Protein AF-A0A0F8XHU8-F1 (afdb_monomer_lite)

Radius of gyration: 20.79 Å; chains: 1; bounding box: 66×47×49 Å

Sequence (189 aa):
MTDVTDGDPPVADSSAVLDSILERIRGLPDKDKQGLAALVTEKTKHRLWIPTAGPQYDAVKCQADLLLYGGSGGSGKTDLDLGLAFTEHQKSLMIRKTYTDLGGLTDRAIEINGTRDGFNGSIPPKLNTVNGRRIDFGGISNLGDEEHWQGRPHDLLCIDEVVQCHESQVRFLMGWVRTTTPGQRARTV

pLDDT: mean 91.0, std 13.24, range [37.09, 98.81]

Foldseek 3Di:
DDDDPPDDPPDPPVVVVVVVVVVVLVPDDPVVVVVVVVVVCVVCVVQLDDADPDPLVVVLVDPDQEDDDDDDPPPCQLVSQLSCQRPAWQFEEEEEQAQVVCPVSVVVNCVSLVHCPQWDVPVQTKRCGPVRGIYTYDHNNDPPSLCVCPPPETLEYEYPVCVSPDPVSVVSNSVRFDDPDPPRHRHYD

Structure (mmCIF, N/CA/C/O backbone):
data_AF-A0A0F8XHU8-F1
#
_entry.id   AF-A0A0F8XHU8-F1
#
loop_
_atom_site.group_PDB
_atom_site.id
_atom_site.type_symbol
_atom_site.label_atom_id
_atom_site.label_alt_id
_atom_site.label_comp_id
_atom_site.label_asym_id
_atom_site.label_entity_id
_atom_site.label_seq_id
_atom_site.pdbx_PDB_ins_code
_atom_site.Cartn_x
_atom_site.Cartn_y
_atom_site.Cartn_z
_atom_site.occupancy
_atom_site.B_iso_or_equiv
_atom_site.auth_seq_id
_atom_site.auth_comp_id
_atom_site.auth_asym_id
_atom_site.auth_atom_id
_atom_site.pdbx_PDB_model_num
ATOM 1 N N . MET A 1 1 ? -48.886 -32.253 -13.614 1.00 42.12 1 MET A N 1
ATOM 2 C CA . MET A 1 1 ? -47.529 -32.242 -13.039 1.00 42.12 1 MET A CA 1
ATOM 3 C C . MET A 1 1 ? -47.299 -30.815 -12.583 1.00 42.12 1 MET A C 1
ATOM 5 O O . MET A 1 1 ? -47.146 -29.939 -13.418 1.00 42.12 1 MET A O 1
ATOM 9 N N . THR A 1 2 ? -47.545 -30.564 -11.300 1.00 37.91 2 THR A N 1
ATOM 10 C CA . THR A 1 2 ? -47.486 -29.241 -10.670 1.00 37.91 2 THR A CA 1
ATOM 11 C C . THR A 1 2 ? -46.028 -28.860 -10.480 1.00 37.91 2 THR A C 1
ATOM 13 O O . THR A 1 2 ? -45.329 -29.526 -9.720 1.00 37.91 2 THR A O 1
ATOM 16 N N . ASP A 1 3 ? -45.588 -27.837 -11.202 1.00 37.09 3 ASP A N 1
ATOM 17 C CA . ASP A 1 3 ? -44.268 -27.245 -11.034 1.00 37.09 3 ASP A CA 1
ATOM 18 C C . ASP A 1 3 ? -44.326 -26.310 -9.820 1.00 37.09 3 ASP A C 1
ATOM 20 O O . ASP A 1 3 ? -45.047 -25.308 -9.821 1.00 37.09 3 ASP A O 1
ATOM 24 N N . VAL A 1 4 ? -43.673 -26.721 -8.736 1.00 43.12 4 VAL A N 1
ATOM 25 C CA . VAL A 1 4 ? -43.512 -25.927 -7.518 1.00 43.12 4 VAL A CA 1
ATOM 26 C C . VAL A 1 4 ? -42.234 -25.130 -7.713 1.00 43.12 4 VAL A C 1
ATOM 28 O O . VAL A 1 4 ? -41.136 -25.658 -7.569 1.00 43.12 4 VAL A O 1
ATOM 31 N N . THR A 1 5 ? -42.372 -23.859 -8.0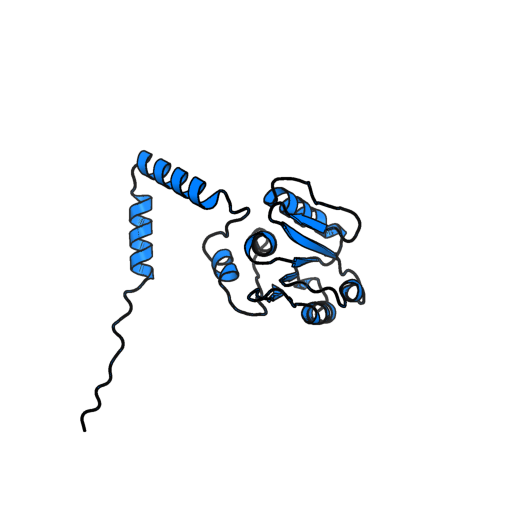80 1.00 45.94 5 THR A N 1
ATOM 32 C CA . THR A 1 5 ? -41.266 -22.911 -7.980 1.00 45.94 5 THR A CA 1
ATOM 33 C C . THR A 1 5 ? -41.053 -22.603 -6.501 1.00 45.94 5 THR A C 1
ATOM 35 O O . THR A 1 5 ? -41.768 -21.775 -5.931 1.00 45.94 5 THR A O 1
ATOM 38 N N . ASP A 1 6 ? -40.094 -23.292 -5.886 1.00 44.88 6 ASP A N 1
ATOM 39 C CA . ASP A 1 6 ? -39.471 -22.882 -4.629 1.00 44.88 6 ASP A CA 1
ATOM 40 C C . ASP A 1 6 ? -38.776 -21.535 -4.870 1.00 44.88 6 ASP A C 1
ATOM 42 O O . ASP A 1 6 ? -37.638 -21.455 -5.331 1.00 44.88 6 ASP A O 1
ATOM 46 N N . GLY A 1 7 ? -39.516 -20.451 -4.646 1.00 45.25 7 GLY A N 1
ATOM 47 C CA . GLY A 1 7 ? -38.945 -19.120 -4.538 1.00 45.25 7 GLY A CA 1
ATOM 48 C C . GLY A 1 7 ? -38.203 -19.025 -3.214 1.00 45.25 7 GLY A C 1
ATOM 49 O O . GLY A 1 7 ? -38.821 -19.174 -2.157 1.00 45.25 7 GLY A O 1
ATOM 50 N N . ASP A 1 8 ? -36.895 -18.779 -3.276 1.00 45.25 8 ASP A N 1
ATOM 51 C CA . ASP A 1 8 ? -36.102 -18.421 -2.103 1.00 45.25 8 ASP A CA 1
ATOM 52 C C . ASP A 1 8 ? -36.826 -17.321 -1.300 1.00 45.25 8 ASP A C 1
ATOM 54 O O . ASP A 1 8 ? -37.348 -16.363 -1.889 1.00 45.25 8 ASP A O 1
ATOM 58 N N . PRO A 1 9 ? -36.894 -17.433 0.039 1.00 45.62 9 PRO A N 1
ATOM 59 C CA . PRO A 1 9 ? -37.546 -16.425 0.858 1.00 45.62 9 PRO A CA 1
ATOM 60 C C . PRO A 1 9 ? -36.854 -15.066 0.667 1.00 45.62 9 PRO A C 1
ATOM 62 O O . PRO A 1 9 ? -35.633 -15.014 0.494 1.00 45.62 9 PRO A O 1
ATOM 65 N N . PRO A 1 10 ? -37.603 -13.949 0.719 1.00 49.00 10 PRO A N 1
ATOM 66 C CA . PRO A 1 10 ? -37.030 -12.627 0.537 1.00 49.00 10 PRO A CA 1
ATOM 67 C C . PRO A 1 10 ? -35.975 -12.392 1.617 1.00 49.00 10 PRO A C 1
ATOM 69 O O . PRO A 1 10 ? -36.279 -12.373 2.812 1.00 49.00 10 PRO A O 1
ATOM 72 N N . VAL A 1 11 ? -34.725 -12.228 1.188 1.00 54.50 11 VAL A N 1
ATOM 73 C CA . VAL A 1 11 ? -33.638 -11.771 2.051 1.00 54.50 11 VAL A CA 1
ATOM 74 C C . VAL A 1 11 ? -34.078 -10.417 2.597 1.00 54.50 11 VAL A C 1
ATOM 76 O O . VAL A 1 11 ? -34.256 -9.475 1.827 1.00 54.50 11 VAL A O 1
ATOM 79 N N . ALA A 1 12 ? -34.336 -10.335 3.906 1.00 55.16 12 ALA A N 1
ATOM 80 C CA . ALA A 1 12 ? -34.668 -9.074 4.556 1.00 55.16 12 ALA A CA 1
ATOM 81 C C . ALA A 1 12 ? -33.627 -8.027 4.144 1.00 55.16 12 ALA A C 1
ATOM 83 O O . ALA A 1 12 ? -32.429 -8.304 4.222 1.00 55.16 12 ALA A O 1
ATOM 84 N N . ASP A 1 13 ? -34.089 -6.869 3.667 1.00 63.25 13 ASP A N 1
ATOM 85 C CA . ASP A 1 13 ? -33.232 -5.814 3.134 1.00 63.25 13 ASP A CA 1
ATOM 86 C C . ASP A 1 13 ? -32.174 -5.424 4.178 1.00 63.25 13 ASP A C 1
ATOM 88 O O . ASP A 1 13 ? -32.446 -4.734 5.166 1.00 63.25 13 ASP A O 1
ATOM 92 N N . SER A 1 14 ? -30.955 -5.933 3.981 1.00 64.50 14 SER A N 1
ATOM 93 C CA . SER A 1 14 ? -29.832 -5.761 4.899 1.00 64.50 14 SER A CA 1
ATOM 94 C C . SER A 1 14 ? -29.487 -4.283 5.089 1.00 64.50 14 SER A C 1
ATOM 96 O O . SER A 1 14 ? -28.904 -3.938 6.118 1.00 64.50 14 SER A O 1
ATOM 98 N N . SER A 1 15 ? -29.857 -3.419 4.136 1.00 72.50 15 SER A N 1
ATOM 99 C CA . SER A 1 15 ? -29.678 -1.971 4.235 1.00 72.50 15 SER A CA 1
ATOM 100 C C . SER A 1 15 ? -30.566 -1.380 5.327 1.00 72.50 15 SER A C 1
ATOM 102 O O . SER A 1 15 ? -30.070 -0.695 6.215 1.00 72.50 15 SER A O 1
ATOM 104 N N . ALA A 1 16 ? -31.855 -1.730 5.346 1.00 78.19 16 ALA A N 1
ATOM 105 C CA . ALA A 1 16 ? -32.805 -1.213 6.333 1.00 78.19 16 ALA A CA 1
ATOM 106 C C . ALA A 1 16 ? -32.438 -1.616 7.774 1.00 78.19 16 ALA A C 1
ATOM 108 O O . ALA A 1 16 ? -32.616 -0.844 8.721 1.00 78.19 16 ALA A O 1
ATOM 109 N N . VAL A 1 17 ? -31.885 -2.821 7.951 1.00 83.19 17 VAL A N 1
ATOM 110 C CA . VAL A 1 17 ? -31.381 -3.285 9.252 1.00 83.19 17 VAL A CA 1
ATOM 111 C C . VAL A 1 17 ? -30.146 -2.486 9.679 1.00 83.19 17 VAL A C 1
ATOM 113 O O . VAL A 1 17 ? -30.063 -2.067 10.835 1.00 83.19 17 VAL A O 1
ATOM 116 N N . LEU A 1 18 ? -29.204 -2.240 8.762 1.00 80.25 18 LEU A N 1
ATOM 117 C CA . LEU A 1 18 ? -28.007 -1.438 9.031 1.00 80.25 18 LEU A CA 1
ATOM 118 C C . LEU A 1 18 ? -28.359 0.009 9.389 1.00 80.25 18 LEU A C 1
ATOM 120 O O . LEU A 1 18 ? -27.841 0.528 10.378 1.00 80.25 18 LEU A O 1
ATOM 124 N N . ASP A 1 19 ? -29.287 0.626 8.664 1.00 81.50 19 ASP A N 1
ATOM 125 C CA . ASP A 1 19 ? -29.746 1.990 8.934 1.00 81.50 19 ASP A CA 1
ATOM 126 C C . ASP A 1 19 ? -30.412 2.097 10.311 1.00 81.50 19 ASP A C 1
ATOM 128 O O . ASP A 1 19 ? -30.120 3.008 11.088 1.00 81.50 19 ASP A O 1
ATOM 132 N N . SER A 1 20 ? -31.232 1.108 10.681 1.00 86.38 20 SER A N 1
ATOM 133 C CA . SER A 1 20 ? -31.833 1.035 12.018 1.00 86.38 20 SER A CA 1
ATOM 134 C C . SER A 1 20 ? -30.783 0.923 13.131 1.00 86.38 20 SER A C 1
ATOM 136 O O . SER A 1 20 ? -30.917 1.548 14.189 1.00 86.38 20 SER A O 1
ATOM 138 N N . ILE A 1 21 ? -29.714 0.154 12.904 1.00 86.25 21 ILE A N 1
ATOM 139 C CA . ILE A 1 21 ? -28.591 0.043 13.843 1.00 86.25 21 ILE A CA 1
ATOM 140 C C . ILE A 1 21 ? -27.855 1.383 13.956 1.00 86.25 21 ILE A C 1
ATOM 142 O O . ILE A 1 21 ? -27.559 1.816 15.072 1.00 86.25 21 ILE A O 1
ATOM 146 N N . LEU A 1 22 ? -27.587 2.061 12.836 1.00 85.44 22 LEU A N 1
ATOM 147 C CA . LEU A 1 22 ? -26.907 3.358 12.821 1.00 85.44 22 LEU A CA 1
ATOM 148 C C . LEU A 1 22 ? -27.699 4.425 13.581 1.00 85.44 22 LEU A C 1
ATOM 150 O O . LEU A 1 22 ? -27.122 5.138 14.403 1.00 85.44 22 LEU A O 1
ATOM 154 N N . GLU A 1 23 ? -29.013 4.499 13.375 1.00 88.81 23 GLU A N 1
ATOM 155 C CA . GLU A 1 23 ? -29.880 5.433 14.098 1.00 88.81 23 GLU A CA 1
ATOM 156 C C . GLU A 1 23 ? -29.905 5.148 15.603 1.00 88.81 23 GLU A C 1
ATOM 158 O O . GLU A 1 23 ? -29.782 6.065 16.419 1.00 88.81 23 GLU A O 1
ATOM 163 N N . ARG A 1 24 ? -29.946 3.870 15.998 1.00 88.00 24 ARG A N 1
ATOM 164 C CA . ARG A 1 24 ? -29.830 3.483 17.413 1.00 88.00 24 ARG A CA 1
ATOM 165 C C . ARG A 1 24 ? -28.501 3.910 18.024 1.00 88.00 24 ARG A C 1
ATOM 167 O O . ARG A 1 24 ? -28.499 4.426 19.137 1.00 88.00 24 ARG A O 1
ATOM 174 N N . ILE A 1 25 ? -27.390 3.737 17.307 1.00 86.88 25 ILE A N 1
ATOM 175 C CA . ILE A 1 25 ? -26.060 4.161 17.770 1.00 86.88 25 ILE A CA 1
ATOM 176 C C . ILE A 1 25 ? -25.992 5.689 17.911 1.00 86.88 25 ILE A C 1
ATOM 178 O O . ILE A 1 25 ? -25.473 6.196 18.907 1.00 86.88 25 ILE A O 1
ATOM 182 N N . ARG A 1 26 ? -26.545 6.442 16.951 1.00 87.81 26 ARG A N 1
ATOM 183 C CA . ARG A 1 26 ? -26.597 7.915 16.997 1.00 87.81 26 ARG A CA 1
ATOM 184 C C . ARG A 1 26 ? -27.412 8.428 18.184 1.00 87.81 26 ARG A C 1
ATOM 186 O O . ARG A 1 26 ? -27.007 9.412 18.809 1.00 87.81 26 ARG A O 1
ATOM 193 N N . GLY A 1 27 ? -28.503 7.741 18.519 1.00 89.56 27 GLY A N 1
ATOM 194 C CA . GLY A 1 27 ? -29.383 8.061 19.644 1.00 89.56 27 GLY A CA 1
ATOM 195 C C . GLY A 1 27 ? -28.857 7.670 21.030 1.00 89.56 27 GLY A C 1
ATOM 196 O O . GLY A 1 27 ? -29.509 7.994 22.020 1.00 89.56 27 GLY A O 1
ATOM 197 N N . LEU A 1 28 ? -27.705 6.994 21.135 1.00 90.56 28 LEU A N 1
ATOM 198 C CA . LEU A 1 28 ? -27.155 6.587 22.432 1.00 90.56 28 LEU A CA 1
ATOM 199 C C . LEU A 1 28 ? -26.822 7.803 23.326 1.00 90.56 28 LEU A C 1
ATOM 201 O O . LEU A 1 28 ? -26.270 8.794 22.827 1.00 90.56 28 LEU A O 1
ATOM 205 N N . PRO A 1 29 ? -27.079 7.720 24.647 1.00 93.50 29 PRO A N 1
ATOM 206 C CA . PRO A 1 29 ? -26.540 8.659 25.627 1.00 93.50 29 PRO A CA 1
ATOM 207 C C . PRO A 1 29 ? -25.011 8.748 25.544 1.00 93.50 29 PRO A C 1
ATOM 209 O O . PRO A 1 29 ? -24.343 7.764 25.223 1.00 93.50 29 PRO A O 1
ATOM 212 N N . ASP A 1 30 ? -24.433 9.896 25.902 1.00 90.31 30 ASP A N 1
ATOM 213 C CA . ASP A 1 30 ? -22.982 10.126 25.783 1.00 90.31 30 ASP A CA 1
ATOM 214 C C . ASP A 1 30 ? -22.140 9.085 26.531 1.00 90.31 30 ASP A C 1
ATOM 216 O O . ASP A 1 30 ? -21.108 8.638 26.031 1.00 90.31 30 ASP A O 1
ATOM 220 N N . LYS A 1 31 ? -22.614 8.630 27.697 1.00 89.44 31 LYS A N 1
ATOM 221 C CA . LYS A 1 31 ? -21.971 7.559 28.470 1.00 89.44 31 LYS A CA 1
ATOM 222 C C . LYS A 1 31 ? -21.894 6.243 27.686 1.00 89.44 31 LYS A C 1
ATOM 224 O O . LYS A 1 31 ? -20.866 5.569 27.712 1.00 89.44 31 LYS A O 1
ATOM 229 N N . ASP A 1 32 ? -22.953 5.893 26.965 1.00 87.69 32 ASP A N 1
ATOM 230 C CA . ASP A 1 32 ? -23.018 4.652 26.192 1.00 87.69 32 ASP A CA 1
ATOM 231 C C . ASP A 1 32 ? -22.214 4.770 24.891 1.00 87.69 32 ASP A C 1
ATOM 233 O O . ASP A 1 32 ? -21.546 3.816 24.494 1.00 87.69 32 ASP A O 1
ATOM 237 N N . LYS A 1 33 ? -22.174 5.960 24.274 1.00 87.44 33 LYS A N 1
ATOM 238 C CA . LYS A 1 33 ? -21.261 6.260 23.156 1.00 87.44 33 LYS A CA 1
ATOM 239 C C . LYS A 1 33 ? -19.797 6.120 23.566 1.00 87.44 33 LYS A C 1
ATOM 241 O O . LYS A 1 33 ? -19.015 5.536 22.821 1.00 87.44 33 LYS A O 1
ATOM 246 N N . GLN A 1 34 ? -19.428 6.602 24.753 1.00 86.62 34 GLN A N 1
ATOM 247 C CA . GLN A 1 34 ? -18.081 6.427 25.304 1.00 86.62 34 GLN A CA 1
ATOM 248 C C . GLN A 1 34 ? -17.765 4.949 25.561 1.00 86.62 34 GLN A C 1
ATOM 250 O O . GLN A 1 34 ? -16.688 4.484 25.190 1.00 86.62 34 GLN A O 1
ATOM 255 N N . GLY A 1 35 ? -18.710 4.193 26.130 1.00 88.75 35 GLY A N 1
ATOM 256 C CA . GLY A 1 35 ? -18.570 2.746 26.313 1.00 88.75 35 GLY A CA 1
ATOM 257 C C . GLY A 1 35 ? -18.380 1.998 24.989 1.00 88.75 35 GLY A C 1
ATOM 258 O O . GLY A 1 35 ? -17.492 1.152 24.875 1.00 88.75 35 GLY A O 1
ATOM 259 N N . LEU A 1 36 ? -19.154 2.358 23.961 1.00 86.88 36 LEU A N 1
ATOM 260 C CA . LEU A 1 36 ? -19.015 1.813 22.612 1.00 86.88 36 LEU A CA 1
ATOM 261 C C . LEU A 1 36 ? -17.665 2.183 21.983 1.00 86.88 36 LEU A C 1
ATOM 263 O O . LEU A 1 36 ? -17.003 1.315 21.423 1.00 86.88 36 LEU A O 1
ATOM 267 N N . ALA A 1 37 ? -17.216 3.433 22.107 1.00 85.44 37 ALA A N 1
ATOM 268 C CA . ALA A 1 37 ? -15.917 3.875 21.600 1.00 85.44 37 ALA A CA 1
ATOM 269 C C . ALA A 1 37 ? -14.746 3.142 22.278 1.00 85.44 37 ALA A C 1
ATOM 271 O O . ALA A 1 37 ? -13.799 2.730 21.601 1.00 85.44 37 ALA A O 1
ATOM 272 N N . ALA A 1 38 ? -14.829 2.916 23.592 1.00 87.38 38 ALA A N 1
ATOM 273 C CA . ALA A 1 38 ? -13.850 2.124 24.332 1.00 87.38 38 ALA A CA 1
ATOM 274 C C . ALA A 1 38 ? -13.835 0.666 23.852 1.00 87.38 38 ALA A C 1
ATOM 276 O O . ALA A 1 38 ? -12.766 0.103 23.620 1.00 87.38 38 ALA A O 1
ATOM 277 N N . LEU A 1 39 ? -15.013 0.073 23.631 1.00 88.56 39 LEU A N 1
ATOM 278 C CA . LEU A 1 39 ? -15.132 -1.279 23.090 1.00 88.56 39 LEU A CA 1
ATOM 279 C C . LEU A 1 39 ? -14.538 -1.381 21.681 1.00 88.56 39 LEU A C 1
ATOM 281 O O . LEU A 1 39 ? -13.788 -2.316 21.416 1.00 88.56 39 LEU A O 1
ATOM 285 N N . VAL A 1 40 ? -14.848 -0.438 20.787 1.00 86.81 40 VAL A N 1
ATOM 286 C CA . VAL A 1 40 ? -14.286 -0.405 19.428 1.00 86.81 40 VAL A CA 1
ATOM 287 C C . VAL A 1 40 ? -12.768 -0.307 19.502 1.00 86.81 40 VAL A C 1
ATOM 289 O O . VAL A 1 40 ? -12.098 -1.166 18.941 1.00 86.81 40 VAL A O 1
ATOM 292 N N . THR A 1 41 ? -12.236 0.649 20.270 1.00 85.12 41 THR A N 1
ATOM 293 C CA . THR A 1 41 ? -10.789 0.821 20.483 1.00 85.12 41 THR A CA 1
ATOM 294 C C . THR A 1 41 ? -10.133 -0.477 20.949 1.00 85.12 41 THR A C 1
ATOM 296 O O . THR A 1 41 ? -9.159 -0.932 20.356 1.00 85.12 41 THR A O 1
ATOM 299 N N . GLU A 1 42 ? -10.696 -1.126 21.967 1.00 88.75 42 GLU A N 1
ATOM 300 C CA . GLU A 1 42 ? -10.173 -2.383 22.504 1.00 88.75 42 GLU A CA 1
ATOM 301 C C . GLU A 1 42 ? -10.232 -3.523 21.474 1.00 88.75 42 GLU A C 1
ATOM 303 O O . GLU A 1 42 ? -9.297 -4.318 21.360 1.00 88.75 42 GLU A O 1
ATOM 308 N N . LYS A 1 43 ? -11.307 -3.600 20.682 1.00 86.62 43 LYS A N 1
ATOM 309 C CA . LYS A 1 43 ? -11.472 -4.623 19.640 1.00 86.62 43 LYS A CA 1
ATOM 310 C C . LYS A 1 43 ? -10.600 -4.372 18.415 1.00 86.62 43 LYS A C 1
ATOM 312 O O . LYS A 1 43 ? -10.261 -5.338 17.736 1.00 86.62 43 LYS A O 1
ATOM 317 N N . THR A 1 44 ? -10.213 -3.132 18.131 1.00 84.75 44 THR A N 1
ATOM 318 C CA . THR A 1 44 ? -9.408 -2.779 16.954 1.00 84.75 44 THR A CA 1
ATOM 319 C C . THR A 1 44 ? -7.951 -2.474 17.270 1.00 84.75 44 THR A C 1
ATOM 321 O O . THR A 1 44 ? -7.188 -2.281 16.334 1.00 84.75 44 THR A O 1
ATOM 324 N N . LYS A 1 45 ? -7.519 -2.494 18.538 1.00 82.62 45 LYS A N 1
ATOM 325 C CA . LYS A 1 45 ? -6.148 -2.129 18.957 1.00 82.62 45 LYS A CA 1
ATOM 326 C C . LYS A 1 45 ? -5.006 -2.883 18.268 1.00 82.62 45 LYS A C 1
ATOM 328 O O . LYS A 1 45 ? -3.875 -2.424 18.280 1.00 82.62 45 LYS A O 1
ATOM 333 N N . HIS A 1 46 ? -5.286 -4.058 17.711 1.00 83.44 46 HIS A N 1
ATOM 334 C CA . HIS A 1 46 ? -4.309 -4.882 16.994 1.00 83.44 46 HIS A CA 1
ATOM 335 C C . HIS A 1 46 ? -4.243 -4.563 15.492 1.00 83.44 46 HIS A C 1
ATOM 337 O O . HIS A 1 46 ? -3.410 -5.122 14.779 1.00 83.44 46 HIS A O 1
ATOM 343 N N . ARG A 1 47 ? -5.142 -3.712 14.986 1.00 87.50 47 ARG A N 1
ATOM 344 C CA . ARG A 1 47 ? -5.153 -3.278 13.593 1.00 87.50 47 ARG A CA 1
ATOM 345 C C . ARG A 1 47 ? -4.309 -2.023 13.460 1.00 87.50 47 ARG A C 1
ATOM 347 O O . ARG A 1 47 ? -4.625 -1.001 14.055 1.00 87.50 47 ARG A O 1
ATOM 354 N N . LEU A 1 48 ? -3.272 -2.110 12.635 1.00 94.44 48 LEU A N 1
ATOM 355 C CA . LEU A 1 48 ? -2.421 -0.966 12.296 1.00 94.44 48 LEU A CA 1
ATOM 356 C C . LEU A 1 48 ? -3.155 0.048 11.410 1.00 94.44 48 LEU A C 1
ATOM 358 O O . LEU A 1 48 ? -2.853 1.234 11.431 1.00 94.44 48 LEU A O 1
ATOM 362 N N . TRP A 1 49 ? -4.147 -0.419 10.651 1.00 96.00 49 TRP A N 1
ATOM 363 C CA . TRP A 1 49 ? -4.929 0.406 9.745 1.00 96.00 49 TRP A CA 1
ATOM 364 C C . TRP A 1 49 ? -6.383 -0.072 9.669 1.00 96.00 49 TRP A C 1
ATOM 366 O O . TRP A 1 49 ? -6.670 -1.265 9.816 1.00 96.00 49 TRP A O 1
ATOM 376 N N . ILE A 1 50 ? -7.305 0.869 9.458 1.00 93.75 50 ILE A N 1
ATOM 377 C CA . ILE A 1 50 ? -8.744 0.620 9.341 1.00 93.75 50 ILE A CA 1
ATOM 378 C C . ILE A 1 50 ? -9.265 1.426 8.140 1.00 93.75 50 ILE A C 1
ATOM 380 O O . ILE A 1 50 ? -9.075 2.642 8.130 1.00 93.75 50 ILE A O 1
ATOM 384 N N . PRO A 1 51 ? -9.937 0.794 7.157 1.00 94.50 51 PRO A N 1
ATOM 385 C CA . PRO A 1 51 ? -10.510 1.516 6.025 1.00 94.50 51 PRO A CA 1
ATOM 386 C C . PRO A 1 51 ? -11.622 2.459 6.478 1.00 94.50 51 PRO A C 1
ATOM 388 O O . PRO A 1 51 ? -12.409 2.130 7.371 1.00 94.50 51 PRO A O 1
ATOM 391 N N . THR A 1 52 ? -11.746 3.599 5.803 1.00 91.81 52 THR A N 1
ATOM 392 C CA . THR A 1 52 ? -12.942 4.438 5.928 1.00 91.81 52 THR A CA 1
ATOM 393 C C . THR A 1 52 ? -14.161 3.745 5.317 1.00 91.81 52 THR A C 1
ATOM 395 O O . THR A 1 52 ? -14.047 2.908 4.418 1.00 91.81 52 THR A O 1
ATOM 398 N N . ALA A 1 53 ? -15.347 4.086 5.826 1.00 89.00 53 ALA A N 1
ATOM 399 C CA . ALA A 1 53 ? -16.598 3.603 5.258 1.00 89.00 53 ALA A CA 1
ATOM 400 C C . ALA A 1 53 ? -16.773 4.099 3.811 1.00 89.00 53 ALA A C 1
ATOM 402 O O . ALA A 1 53 ? -16.422 5.235 3.491 1.00 89.00 53 ALA A O 1
ATOM 403 N N . GLY A 1 54 ? -17.351 3.254 2.955 1.00 90.69 54 GLY A N 1
ATOM 404 C CA . GLY A 1 54 ? -17.546 3.539 1.533 1.00 90.69 54 GLY A CA 1
ATOM 405 C C . GLY A 1 54 ? -16.409 2.979 0.666 1.00 90.69 54 GLY A C 1
ATOM 406 O O . GLY A 1 54 ? -15.966 1.857 0.922 1.00 90.69 54 GLY A O 1
ATOM 407 N N . PRO A 1 55 ? -15.902 3.727 -0.335 1.00 94.62 55 PRO A N 1
ATOM 408 C CA . PRO A 1 55 ? -15.048 3.168 -1.387 1.00 94.62 55 PRO A CA 1
ATOM 409 C C . PRO A 1 55 ? -13.787 2.436 -0.907 1.00 94.62 55 PRO A C 1
ATOM 411 O O . PRO A 1 55 ? -13.421 1.420 -1.493 1.00 94.62 55 PRO A O 1
ATOM 414 N N . GLN A 1 56 ? -13.129 2.898 0.166 1.00 95.75 56 GLN A N 1
ATOM 415 C CA . GLN A 1 56 ? -11.965 2.192 0.718 1.00 95.75 56 GLN A CA 1
ATOM 416 C C . GLN A 1 56 ? -12.355 0.824 1.289 1.00 95.75 56 GLN A C 1
ATOM 418 O O . GLN A 1 56 ? -11.675 -0.169 1.035 1.00 95.75 56 GLN A O 1
ATOM 423 N N . TYR A 1 57 ? -13.449 0.756 2.051 1.00 95.50 57 TYR A N 1
ATOM 424 C CA . TYR A 1 57 ? -13.959 -0.508 2.576 1.00 95.50 57 TYR A CA 1
ATOM 425 C C . TYR A 1 57 ? -14.344 -1.468 1.443 1.00 95.50 57 TYR A C 1
ATOM 427 O O . TYR A 1 57 ? -13.968 -2.643 1.475 1.00 95.50 57 TYR A O 1
ATOM 435 N N . ASP A 1 58 ? -15.014 -0.960 0.409 1.00 96.19 58 ASP A N 1
ATOM 436 C CA . ASP A 1 58 ? -15.406 -1.753 -0.760 1.00 96.19 58 ASP A CA 1
ATOM 437 C C . ASP A 1 58 ? -14.176 -2.288 -1.510 1.00 96.19 58 ASP A C 1
ATOM 439 O O . ASP A 1 58 ? -14.127 -3.460 -1.888 1.00 96.19 58 ASP A O 1
ATOM 443 N N . ALA A 1 59 ? -13.129 -1.471 -1.651 1.00 97.12 59 ALA A N 1
ATOM 444 C CA . ALA A 1 59 ? -11.865 -1.860 -2.269 1.00 97.12 59 ALA A CA 1
ATOM 445 C C . ALA A 1 59 ? -11.112 -2.953 -1.488 1.00 97.12 59 ALA A C 1
ATOM 447 O O . ALA A 1 59 ? -10.535 -3.867 -2.097 1.00 97.12 59 ALA A O 1
ATOM 448 N N . VAL A 1 60 ? -11.153 -2.896 -0.150 1.00 96.75 60 VAL A N 1
ATOM 449 C CA . VAL A 1 60 ? -10.621 -3.950 0.730 1.00 96.75 60 VAL A CA 1
ATOM 450 C C . VAL A 1 60 ? -11.374 -5.262 0.511 1.00 96.75 60 VAL A C 1
ATOM 452 O O . VAL A 1 60 ? -10.755 -6.321 0.413 1.00 96.75 60 VAL A O 1
ATOM 455 N N . LYS A 1 61 ? -12.703 -5.214 0.377 1.00 96.00 61 LYS A N 1
ATOM 456 C CA . LYS A 1 61 ? -13.544 -6.405 0.168 1.00 96.00 61 LYS A CA 1
ATOM 457 C C . LYS A 1 61 ? -13.551 -6.931 -1.266 1.00 96.00 61 LYS A C 1
ATOM 459 O O . LYS A 1 61 ? -13.882 -8.101 -1.472 1.00 96.00 61 LYS A O 1
ATOM 464 N N . CYS A 1 62 ? -13.167 -6.112 -2.238 1.00 97.12 62 CYS A N 1
ATOM 465 C CA . CYS A 1 62 ? -13.167 -6.469 -3.650 1.00 97.12 62 CYS A CA 1
ATOM 466 C C . CYS A 1 62 ? -12.277 -7.687 -3.942 1.00 97.12 62 CYS A C 1
ATOM 468 O O . CYS A 1 62 ? -11.106 -7.719 -3.558 1.00 97.12 62 CYS A O 1
ATOM 470 N N . GLN A 1 63 ? -12.820 -8.673 -4.666 1.00 96.00 63 GLN A N 1
ATOM 471 C CA . GLN A 1 63 ? -12.137 -9.926 -5.023 1.00 96.00 63 GLN A CA 1
ATOM 472 C C . GLN A 1 63 ? -11.441 -9.910 -6.397 1.00 96.00 63 GLN A C 1
ATOM 474 O O . GLN A 1 63 ? -10.820 -10.899 -6.759 1.00 96.00 63 GLN A O 1
ATOM 479 N N . ALA A 1 64 ? -11.485 -8.799 -7.139 1.00 97.38 64 ALA A N 1
ATOM 480 C CA . ALA A 1 64 ? -10.861 -8.701 -8.461 1.00 97.38 64 ALA A CA 1
ATOM 481 C C . ALA A 1 64 ? -9.323 -8.780 -8.411 1.00 97.38 64 ALA A C 1
ATOM 483 O O . ALA A 1 64 ? -8.694 -8.119 -7.585 1.00 97.38 64 ALA A O 1
ATOM 484 N N . ASP A 1 65 ? -8.701 -9.532 -9.318 1.00 97.31 65 ASP A N 1
ATOM 485 C CA . ASP A 1 65 ? -7.232 -9.628 -9.397 1.00 97.31 65 ASP A CA 1
ATOM 486 C C . ASP A 1 65 ? -6.570 -8.302 -9.802 1.00 97.31 65 ASP A C 1
ATOM 488 O O . ASP A 1 65 ? -5.426 -8.045 -9.436 1.00 97.31 65 ASP A O 1
ATOM 492 N N . LEU A 1 66 ? -7.315 -7.442 -10.503 1.00 97.69 66 LEU A N 1
ATOM 493 C CA . LEU A 1 66 ? -6.965 -6.059 -10.807 1.00 97.69 66 LEU A CA 1
ATOM 494 C C . LEU A 1 66 ? -8.102 -5.146 -10.336 1.00 97.69 66 LEU A C 1
ATOM 496 O O . LEU A 1 66 ? -9.228 -5.255 -10.827 1.00 97.69 66 LEU A O 1
ATOM 500 N N . LEU A 1 67 ? -7.809 -4.234 -9.412 1.00 97.75 67 LEU A N 1
ATOM 501 C CA . LEU A 1 67 ? -8.731 -3.186 -8.979 1.00 97.75 67 LEU A CA 1
ATOM 502 C C . LEU A 1 67 ? -8.179 -1.826 -9.393 1.00 97.75 67 LEU A C 1
ATOM 504 O O . LEU A 1 67 ? -7.118 -1.456 -8.932 1.00 97.75 67 LEU A O 1
ATOM 508 N N . LEU A 1 68 ? -8.928 -1.046 -10.168 1.00 96.50 68 LEU A N 1
ATOM 509 C CA . LEU A 1 68 ? -8.570 0.350 -10.422 1.00 96.50 68 LEU A CA 1
ATOM 510 C C . LEU A 1 68 ? -9.260 1.249 -9.394 1.00 96.50 68 LEU A C 1
ATOM 512 O O . LEU A 1 68 ? -10.489 1.347 -9.386 1.00 96.50 68 LEU A O 1
ATOM 516 N N . TYR A 1 69 ? -8.481 1.908 -8.536 1.00 96.00 69 TYR A N 1
ATOM 517 C CA . TYR A 1 69 ? -9.002 2.767 -7.469 1.00 96.00 69 TYR A CA 1
ATOM 518 C C . TYR A 1 69 ? -8.687 4.255 -7.718 1.00 96.00 69 TYR A C 1
ATOM 520 O O . TYR A 1 69 ? -7.637 4.780 -7.353 1.00 96.00 69 TYR A O 1
ATOM 528 N N . GLY A 1 70 ? -9.617 4.947 -8.386 1.00 91.56 70 GLY A N 1
ATOM 529 C CA . GLY A 1 70 ? -9.504 6.368 -8.739 1.00 91.56 70 GLY A CA 1
ATOM 530 C C . GLY A 1 70 ? -10.067 7.338 -7.690 1.00 91.56 70 GLY A C 1
ATOM 531 O O . GLY A 1 70 ? -10.603 6.943 -6.659 1.00 91.56 70 GLY A O 1
ATOM 532 N N . GLY A 1 71 ? -9.958 8.644 -7.957 1.00 89.38 71 GLY A N 1
ATOM 533 C CA . GLY A 1 71 ? -10.538 9.705 -7.119 1.00 89.38 71 GLY A CA 1
ATOM 534 C C . GLY A 1 71 ? -9.703 10.987 -7.090 1.00 89.38 71 GLY A C 1
ATOM 535 O O . GLY A 1 71 ? -8.588 11.022 -7.615 1.00 89.38 71 GLY A O 1
ATOM 536 N N . SER A 1 72 ? -10.211 12.038 -6.443 1.00 88.19 72 SER A N 1
ATOM 537 C CA . SER A 1 72 ? -9.521 13.330 -6.297 1.00 88.19 72 SER A CA 1
ATOM 538 C C . SER A 1 72 ? -8.298 13.262 -5.370 1.00 88.19 72 SER A C 1
ATOM 540 O O . SER A 1 72 ? -8.091 12.288 -4.645 1.00 88.19 72 SER A O 1
ATOM 542 N N . GLY A 1 73 ? -7.473 14.313 -5.350 1.00 84.38 73 GLY A N 1
ATOM 543 C CA . GLY A 1 73 ? -6.451 14.475 -4.308 1.00 84.38 73 GLY A CA 1
ATOM 544 C C . GLY A 1 73 ? -7.069 14.372 -2.906 1.00 84.38 73 GLY A C 1
ATOM 545 O O . GLY A 1 73 ? -8.184 14.846 -2.690 1.00 84.38 73 GLY A O 1
ATOM 546 N N . GLY A 1 74 ? -6.383 13.696 -1.980 1.00 81.50 74 GLY A N 1
ATOM 547 C CA . GLY A 1 74 ? -6.861 13.494 -0.605 1.00 81.50 74 GLY A CA 1
ATOM 548 C C . GLY A 1 74 ? -7.942 12.418 -0.418 1.00 81.50 74 GLY A C 1
ATOM 549 O O . GLY A 1 74 ? -8.382 12.208 0.705 1.00 81.50 74 GLY A O 1
ATOM 550 N N . SER A 1 75 ? -8.347 11.687 -1.464 1.00 86.12 75 SER A N 1
ATOM 551 C CA . SER A 1 75 ? -9.392 10.647 -1.377 1.00 86.12 75 SER A CA 1
ATOM 552 C C . SER A 1 75 ? -8.941 9.316 -0.740 1.00 86.12 75 SER A C 1
ATOM 554 O O . SER A 1 75 ? -9.620 8.301 -0.889 1.00 86.12 75 SER A O 1
ATOM 556 N N . GLY A 1 76 ? -7.771 9.286 -0.092 1.00 91.38 76 GLY A N 1
ATOM 557 C CA . GLY A 1 76 ? -7.256 8.105 0.610 1.00 91.38 76 GLY A CA 1
ATOM 558 C C . GLY A 1 76 ? -6.759 6.954 -0.277 1.00 91.38 76 GLY A C 1
ATOM 559 O O . GLY A 1 76 ? -6.746 5.820 0.184 1.00 91.38 76 GLY A O 1
ATOM 560 N N . LYS A 1 77 ? -6.363 7.200 -1.535 1.00 94.88 77 LYS A N 1
ATOM 561 C CA . LYS A 1 77 ? -5.848 6.147 -2.444 1.00 94.88 77 LYS A CA 1
ATOM 562 C C . LYS A 1 77 ? -4.561 5.508 -1.921 1.00 94.88 77 LYS A C 1
ATOM 564 O O . LYS A 1 77 ? -4.550 4.334 -1.587 1.00 94.88 77 LYS A O 1
ATOM 569 N N . THR A 1 78 ? -3.538 6.328 -1.706 1.00 95.19 78 THR A N 1
ATOM 570 C CA . THR A 1 78 ? -2.262 5.907 -1.117 1.00 95.19 78 THR A CA 1
ATOM 571 C C . THR A 1 78 ? -2.446 5.220 0.245 1.00 95.19 78 THR A C 1
ATOM 573 O O . THR A 1 78 ? -1.743 4.272 0.581 1.00 95.19 78 THR A O 1
ATOM 576 N N . ASP A 1 79 ? -3.421 5.678 1.037 1.00 96.62 79 ASP A N 1
ATOM 577 C CA . ASP A 1 79 ? -3.717 5.106 2.355 1.00 96.62 79 ASP A CA 1
ATOM 578 C C . ASP A 1 79 ? -4.422 3.738 2.249 1.00 96.62 79 ASP A C 1
ATOM 580 O O . ASP A 1 79 ? -4.171 2.867 3.076 1.00 96.62 79 ASP A O 1
ATOM 584 N N . LEU A 1 80 ? -5.230 3.504 1.204 1.00 97.88 80 LEU A N 1
ATOM 585 C CA . LEU A 1 80 ? -5.771 2.179 0.878 1.00 97.88 80 LEU A CA 1
ATOM 586 C C . LEU A 1 80 ? -4.648 1.203 0.504 1.00 97.88 80 LEU A C 1
ATOM 588 O O . LEU A 1 80 ? -4.638 0.086 1.018 1.00 97.88 80 LEU A O 1
ATOM 592 N N . ASP A 1 81 ? -3.711 1.614 -0.352 1.00 97.94 81 ASP A N 1
ATOM 593 C CA . ASP A 1 81 ? -2.598 0.762 -0.794 1.00 97.94 81 ASP A CA 1
ATOM 594 C C . ASP A 1 81 ? -1.748 0.297 0.390 1.00 97.94 81 ASP A C 1
ATOM 596 O O . ASP A 1 81 ? -1.541 -0.903 0.603 1.00 97.94 81 ASP A O 1
ATOM 600 N N . LEU A 1 82 ? -1.324 1.246 1.230 1.00 98.25 82 LEU A N 1
ATOM 601 C CA . LEU A 1 82 ? -0.623 0.939 2.472 1.00 98.25 82 LEU A CA 1
ATOM 602 C C . LEU A 1 82 ? -1.496 0.094 3.403 1.00 98.25 82 LEU A C 1
ATOM 604 O O . LEU A 1 82 ? -1.027 -0.905 3.946 1.00 98.25 82 LEU A O 1
ATOM 608 N N . GLY A 1 83 ? -2.772 0.441 3.554 1.00 98.00 83 GLY A N 1
ATOM 609 C CA . GLY A 1 83 ? -3.727 -0.308 4.359 1.00 98.00 83 GLY A CA 1
ATOM 610 C C . GLY A 1 83 ? -3.767 -1.791 4.003 1.00 98.00 83 GLY A C 1
ATOM 611 O O . GLY A 1 83 ? -3.599 -2.642 4.881 1.00 98.00 83 GLY A O 1
ATOM 612 N N . LEU A 1 84 ? -3.897 -2.111 2.714 1.00 98.25 84 LEU A N 1
ATOM 613 C CA . LEU A 1 84 ? -3.855 -3.478 2.192 1.00 98.25 84 LEU A CA 1
ATOM 614 C C . LEU A 1 84 ? -2.520 -4.167 2.499 1.00 98.25 84 LEU A C 1
ATOM 616 O O . LEU A 1 84 ? -2.518 -5.316 2.949 1.00 98.25 84 LEU A O 1
ATOM 620 N N . ALA A 1 85 ? -1.395 -3.471 2.342 1.00 98.44 85 ALA A N 1
ATOM 621 C CA . ALA A 1 85 ? -0.079 -4.016 2.667 1.00 98.44 85 ALA A CA 1
ATOM 622 C C . ALA A 1 85 ? 0.103 -4.325 4.157 1.00 98.44 85 ALA A C 1
ATOM 624 O O . ALA A 1 85 ? 0.735 -5.319 4.504 1.00 98.44 85 ALA A O 1
ATOM 625 N N . PHE A 1 86 ? -0.470 -3.521 5.053 1.00 98.19 86 PHE A N 1
ATOM 626 C CA . PHE A 1 86 ? -0.386 -3.752 6.496 1.00 98.19 86 PHE A CA 1
ATOM 627 C C . PHE A 1 86 ? -1.397 -4.783 7.012 1.00 98.19 86 PHE A C 1
ATOM 629 O O . PHE A 1 86 ? -1.183 -5.337 8.095 1.00 98.19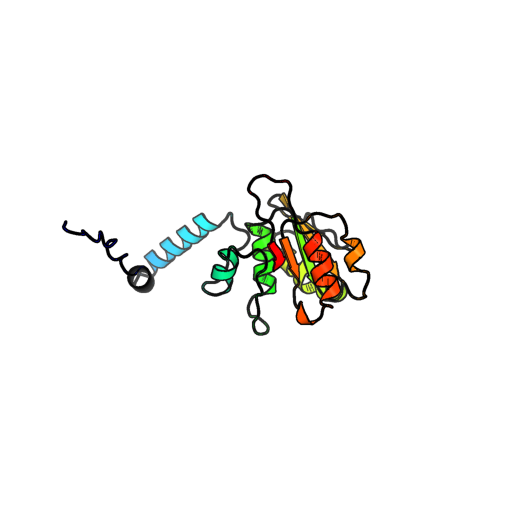 86 PHE A O 1
ATOM 636 N N . THR A 1 87 ? -2.486 -5.052 6.283 1.00 96.25 87 THR A N 1
ATOM 637 C CA . THR A 1 87 ? -3.619 -5.843 6.803 1.00 96.25 87 THR A CA 1
ATOM 638 C C . THR A 1 87 ? -3.916 -7.126 6.025 1.00 96.25 87 THR A C 1
ATOM 640 O O . THR A 1 87 ? -4.189 -8.149 6.653 1.00 96.25 87 THR A O 1
ATOM 643 N N . GLU A 1 88 ? -3.738 -7.153 4.704 1.00 96.75 88 GLU A N 1
ATOM 644 C CA . GLU A 1 88 ? -4.209 -8.249 3.839 1.00 96.75 88 GLU A CA 1
ATOM 645 C C . GLU A 1 88 ? -3.075 -8.998 3.104 1.00 96.75 88 GLU A C 1
ATOM 647 O O . GLU A 1 88 ? -3.255 -10.138 2.683 1.00 96.75 88 GLU A O 1
ATOM 652 N N . HIS A 1 89 ? -1.877 -8.407 3.006 1.00 98.31 89 HIS A N 1
ATOM 653 C CA . HIS A 1 89 ? -0.782 -8.879 2.140 1.00 98.31 89 HIS A CA 1
ATOM 654 C C . HIS A 1 89 ? 0.569 -9.090 2.851 1.00 98.31 89 HIS A C 1
ATOM 656 O O . HIS A 1 89 ? 0.923 -8.324 3.743 1.00 98.31 89 HIS A O 1
ATOM 662 N N . GLN A 1 90 ? 1.329 -10.143 2.523 1.00 98.06 90 GLN A N 1
ATOM 663 C CA . GLN A 1 90 ? 2.591 -10.465 3.221 1.00 98.06 90 GLN A CA 1
ATOM 664 C C . GLN A 1 90 ? 3.790 -9.754 2.600 1.00 98.06 90 GLN A C 1
ATOM 666 O O . GLN A 1 90 ? 4.705 -9.335 3.314 1.00 98.06 90 GLN A O 1
ATOM 671 N N . LYS A 1 91 ? 3.806 -9.642 1.268 1.00 98.44 91 LYS A N 1
ATOM 672 C CA . LYS A 1 91 ? 4.869 -8.983 0.502 1.00 98.44 91 LYS A CA 1
ATOM 673 C C . LYS A 1 91 ? 4.246 -8.058 -0.525 1.00 98.44 91 LYS A C 1
ATOM 675 O O . LYS A 1 91 ? 3.654 -8.527 -1.494 1.00 98.44 91 LYS A O 1
ATOM 680 N N . SER A 1 92 ? 4.433 -6.763 -0.324 1.00 98.75 92 SER A N 1
ATOM 681 C CA . SER A 1 92 ? 3.843 -5.722 -1.160 1.00 98.75 92 SER A CA 1
ATOM 682 C C . SER A 1 92 ? 4.919 -4.930 -1.887 1.00 98.75 92 SER A C 1
ATOM 684 O O . SER A 1 92 ? 5.955 -4.622 -1.299 1.00 98.75 92 SER A O 1
ATOM 686 N N . LEU A 1 93 ? 4.659 -4.591 -3.145 1.00 98.81 93 LEU A N 1
ATOM 687 C CA . LEU A 1 93 ? 5.451 -3.656 -3.932 1.00 98.81 93 LEU A CA 1
ATOM 688 C C . LEU A 1 93 ? 4.624 -2.396 -4.177 1.00 98.81 93 LEU A C 1
ATOM 690 O O . LEU A 1 93 ? 3.575 -2.461 -4.814 1.00 98.81 93 LEU A O 1
ATOM 694 N N . MET A 1 94 ? 5.117 -1.268 -3.677 1.00 98.44 94 MET A N 1
ATOM 695 C CA . MET A 1 94 ? 4.527 0.050 -3.878 1.00 98.44 94 MET A CA 1
ATOM 696 C C . MET A 1 94 ? 5.315 0.801 -4.944 1.00 98.44 94 MET A C 1
ATOM 698 O O . MET A 1 94 ? 6.502 1.073 -4.755 1.00 98.44 94 MET A O 1
ATOM 702 N N . ILE A 1 95 ? 4.671 1.147 -6.053 1.00 98.31 95 ILE A N 1
ATOM 703 C CA . ILE A 1 95 ? 5.294 1.852 -7.172 1.00 98.31 95 ILE A CA 1
ATOM 704 C C . ILE A 1 95 ? 4.772 3.283 -7.257 1.00 98.31 95 ILE A C 1
ATOM 706 O O . ILE A 1 95 ? 3.569 3.518 -7.198 1.00 98.31 95 ILE A O 1
ATOM 710 N N . ARG A 1 96 ? 5.693 4.225 -7.462 1.00 97.19 96 ARG A N 1
ATOM 711 C CA . ARG A 1 96 ? 5.429 5.584 -7.960 1.00 97.19 96 ARG A CA 1
ATOM 712 C C . ARG A 1 96 ? 6.232 5.798 -9.242 1.00 97.19 96 ARG A C 1
ATOM 714 O O . ARG A 1 96 ? 7.130 5.014 -9.564 1.00 97.19 96 ARG A O 1
ATOM 721 N N . LYS A 1 97 ? 5.962 6.889 -9.967 1.00 96.44 97 LYS A N 1
ATOM 722 C CA . LYS A 1 97 ? 6.728 7.208 -11.178 1.00 96.44 97 LYS A CA 1
ATOM 723 C C . LYS A 1 97 ? 8.217 7.386 -10.879 1.00 96.44 97 LYS A C 1
ATOM 725 O O . LYS A 1 97 ? 9.032 6.826 -11.601 1.00 96.44 97 LYS A O 1
ATOM 730 N N . THR A 1 98 ? 8.582 8.101 -9.815 1.00 95.06 98 THR A N 1
ATOM 731 C CA . THR A 1 98 ? 9.988 8.337 -9.453 1.00 95.06 98 THR A CA 1
ATOM 732 C C . THR A 1 98 ? 10.269 8.036 -7.979 1.00 95.06 98 THR A C 1
ATOM 734 O O . THR A 1 98 ? 9.373 8.089 -7.139 1.00 95.06 98 THR A O 1
ATOM 737 N N . TYR A 1 99 ? 11.533 7.754 -7.637 1.00 93.00 99 TYR A N 1
ATOM 738 C CA . TYR A 1 99 ? 11.943 7.550 -6.239 1.00 93.00 99 TYR A CA 1
ATOM 739 C C . TYR A 1 99 ? 11.789 8.810 -5.379 1.00 93.00 99 TYR A C 1
ATOM 741 O O . TYR A 1 99 ? 11.549 8.704 -4.178 1.00 93.00 99 TYR A O 1
ATOM 749 N N . THR A 1 100 ? 11.914 10.000 -5.972 1.00 89.81 100 THR A N 1
ATOM 750 C CA . THR A 1 100 ? 11.748 11.274 -5.256 1.00 89.81 100 THR A CA 1
ATOM 751 C C . THR A 1 100 ? 10.319 11.481 -4.760 1.00 89.81 100 THR A C 1
ATOM 753 O O . THR A 1 100 ? 10.125 12.134 -3.738 1.00 89.81 100 THR A O 1
ATOM 756 N N . ASP A 1 101 ? 9.335 10.850 -5.404 1.00 89.75 101 ASP A N 1
ATOM 757 C CA . ASP A 1 101 ? 7.921 10.946 -5.027 1.00 89.75 101 ASP A CA 1
ATOM 758 C C . ASP A 1 101 ? 7.530 9.968 -3.906 1.00 89.75 101 ASP A C 1
ATOM 760 O O . ASP A 1 101 ? 6.377 9.951 -3.474 1.00 89.75 101 ASP A O 1
ATOM 764 N N . LEU A 1 102 ? 8.467 9.141 -3.424 1.00 94.12 102 LEU A N 1
ATOM 765 C CA . LEU A 1 102 ? 8.198 8.138 -2.390 1.00 94.12 102 LEU A CA 1
ATOM 766 C C . LEU A 1 102 ? 8.190 8.706 -0.969 1.00 94.12 102 LEU A C 1
ATOM 768 O O . LEU A 1 102 ? 7.696 8.024 -0.079 1.00 94.12 102 LEU A O 1
ATOM 772 N N . GLY A 1 103 ? 8.712 9.916 -0.735 1.00 93.94 103 GLY A N 1
ATOM 773 C CA . GLY A 1 103 ? 8.901 10.461 0.618 1.00 93.94 103 GLY A CA 1
ATOM 774 C C . GLY A 1 103 ? 7.632 10.390 1.473 1.00 93.94 103 GLY A C 1
ATOM 775 O O . GLY A 1 103 ? 7.606 9.680 2.478 1.00 93.94 103 GLY A O 1
ATOM 776 N N . GLY A 1 104 ? 6.545 11.013 1.003 1.00 93.00 104 GLY A N 1
ATOM 777 C CA . GLY A 1 104 ? 5.261 11.011 1.715 1.00 93.00 104 GLY A CA 1
ATOM 778 C C . GLY A 1 104 ? 4.648 9.617 1.886 1.00 93.00 104 GLY A C 1
ATOM 779 O O . GLY A 1 104 ? 4.052 9.329 2.920 1.00 93.00 104 GLY A O 1
ATOM 780 N N . LEU A 1 105 ? 4.846 8.722 0.914 1.00 95.62 105 LEU A N 1
ATOM 781 C CA . LEU A 1 105 ? 4.397 7.331 0.990 1.00 95.62 105 LEU A CA 1
ATOM 782 C C . LEU A 1 105 ? 5.176 6.544 2.060 1.00 95.62 105 LEU A C 1
ATOM 784 O O . LEU A 1 105 ? 4.575 5.823 2.856 1.00 95.62 105 LEU A O 1
ATOM 788 N N . THR A 1 106 ? 6.503 6.693 2.112 1.00 97.81 106 THR A N 1
ATOM 789 C CA . THR A 1 106 ? 7.346 6.018 3.110 1.00 97.81 106 THR A CA 1
ATOM 790 C C . THR A 1 106 ? 7.137 6.569 4.515 1.00 97.81 106 THR A C 1
ATOM 792 O O . THR A 1 106 ? 7.073 5.785 5.460 1.00 97.81 106 THR A O 1
ATOM 795 N N . ASP A 1 107 ? 6.962 7.885 4.659 1.00 97.62 107 ASP A N 1
ATOM 796 C CA . ASP A 1 107 ? 6.661 8.511 5.947 1.00 97.62 107 ASP A CA 1
ATOM 797 C C . ASP A 1 107 ? 5.308 8.021 6.467 1.00 97.62 107 ASP A C 1
ATOM 799 O O . ASP A 1 107 ? 5.213 7.553 7.603 1.00 97.62 107 ASP A O 1
ATOM 803 N N . ARG A 1 108 ? 4.286 7.985 5.602 1.00 97.56 108 ARG A N 1
ATOM 804 C CA . ARG A 1 108 ? 2.974 7.445 5.965 1.00 97.56 108 ARG A CA 1
ATOM 805 C C . ARG A 1 108 ? 3.031 5.962 6.341 1.00 97.56 108 ARG A C 1
ATOM 807 O O . ARG A 1 108 ? 2.367 5.544 7.287 1.00 97.56 108 ARG A O 1
ATOM 814 N N . ALA A 1 109 ? 3.835 5.158 5.646 1.00 98.38 109 ALA A N 1
ATOM 815 C CA . ALA A 1 109 ? 4.034 3.756 6.007 1.00 98.38 109 ALA A CA 1
ATOM 816 C C . ALA A 1 109 ? 4.674 3.607 7.399 1.00 98.38 109 ALA A C 1
ATOM 818 O O . ALA A 1 109 ? 4.252 2.756 8.179 1.00 98.38 109 ALA A O 1
ATOM 819 N N . ILE A 1 110 ? 5.657 4.448 7.737 1.00 98.50 110 ILE A N 1
ATOM 820 C CA . ILE A 1 110 ? 6.291 4.471 9.065 1.00 98.50 110 ILE A CA 1
ATOM 821 C C . ILE A 1 110 ? 5.283 4.883 10.146 1.00 98.50 110 ILE A C 1
ATOM 823 O O . ILE A 1 110 ? 5.262 4.276 11.216 1.00 98.50 110 ILE A O 1
ATOM 827 N N . GLU A 1 111 ? 4.417 5.860 9.867 1.00 98.06 111 GLU A N 1
ATOM 828 C CA . GLU A 1 111 ? 3.337 6.253 10.780 1.00 98.06 111 GLU A CA 1
ATOM 829 C C . GLU A 1 111 ? 2.372 5.097 11.064 1.00 98.06 111 GLU A C 1
ATOM 831 O O . GLU A 1 111 ? 2.092 4.814 12.227 1.00 98.06 111 GLU A O 1
ATOM 836 N N . ILE A 1 112 ? 1.895 4.400 10.025 1.00 97.62 112 ILE A N 1
ATOM 837 C CA . ILE A 1 112 ? 1.004 3.233 10.175 1.00 97.62 112 ILE A CA 1
ATOM 838 C C . ILE A 1 112 ? 1.707 2.108 10.948 1.00 97.62 112 ILE A C 1
ATOM 840 O O . ILE A 1 112 ? 1.092 1.431 11.770 1.00 97.62 112 ILE A O 1
ATOM 844 N N . ASN A 1 113 ? 3.009 1.921 10.720 1.00 97.81 113 ASN A N 1
ATOM 845 C CA . ASN A 1 113 ? 3.818 0.944 11.443 1.00 97.81 113 ASN A CA 1
ATOM 846 C C . ASN A 1 113 ? 4.008 1.303 12.930 1.00 97.81 113 ASN A C 1
ATOM 848 O O . ASN A 1 113 ? 4.349 0.433 13.729 1.00 97.81 113 ASN A O 1
ATOM 852 N N . GLY A 1 114 ? 3.825 2.575 13.305 1.00 96.94 114 GLY A N 1
ATOM 853 C CA . GLY A 1 114 ? 3.993 3.093 14.667 1.00 96.94 114 GLY A CA 1
ATOM 854 C C . GLY A 1 114 ? 5.449 3.222 15.135 1.00 96.94 114 GLY A C 1
ATOM 855 O O . GLY A 1 114 ? 5.706 3.753 16.212 1.00 96.94 114 GLY A O 1
ATOM 856 N N . THR A 1 115 ? 6.411 2.756 14.337 1.00 97.12 115 THR A N 1
ATOM 857 C CA . THR A 1 115 ? 7.855 2.868 14.580 1.00 97.12 115 THR A CA 1
ATOM 858 C C . THR A 1 115 ? 8.611 2.909 13.254 1.00 97.12 115 THR A C 1
ATOM 860 O O . THR A 1 115 ? 8.159 2.373 12.237 1.00 97.12 115 THR A O 1
ATOM 863 N N . ARG A 1 116 ? 9.801 3.518 13.275 1.00 98.06 116 ARG A N 1
ATOM 864 C CA . ARG A 1 116 ? 10.755 3.504 12.157 1.00 98.06 116 ARG A CA 1
ATOM 865 C C . ARG A 1 116 ? 11.561 2.203 12.089 1.00 98.06 116 ARG A C 1
ATOM 867 O O . ARG A 1 116 ? 12.236 1.961 11.090 1.00 98.06 116 ARG A O 1
ATOM 874 N N . ASP A 1 117 ? 11.508 1.369 13.125 1.00 98.25 117 ASP A N 1
ATOM 875 C CA . ASP A 1 117 ? 12.223 0.096 13.145 1.00 98.25 117 ASP A CA 1
ATOM 876 C C . ASP A 1 117 ? 11.812 -0.787 11.962 1.00 98.25 117 ASP A C 1
ATOM 878 O O . ASP A 1 117 ? 10.638 -0.891 11.608 1.00 98.25 117 ASP A O 1
ATOM 882 N N . GLY A 1 118 ? 12.810 -1.406 11.328 1.00 98.00 118 GLY A N 1
ATOM 883 C CA . GLY A 1 118 ? 12.623 -2.205 10.117 1.00 98.00 118 GLY A CA 1
ATOM 884 C C . GLY A 1 118 ? 12.619 -1.406 8.809 1.00 98.00 118 GLY A C 1
ATOM 885 O O . GLY A 1 118 ? 12.672 -2.026 7.743 1.00 98.00 118 GLY A O 1
ATOM 886 N N . PHE A 1 119 ? 12.616 -0.067 8.857 1.00 98.69 119 PHE A N 1
ATOM 887 C CA . PHE A 1 119 ? 12.775 0.776 7.671 1.00 98.69 119 PHE A CA 1
ATOM 888 C C . PHE A 1 119 ? 14.236 0.842 7.210 1.00 98.69 119 PHE A C 1
ATOM 890 O O . PHE A 1 119 ? 15.154 1.079 7.996 1.00 98.69 119 PHE A O 1
ATOM 897 N N . ASN A 1 120 ? 14.452 0.702 5.905 1.00 98.25 120 ASN A N 1
ATOM 898 C CA . ASN A 1 120 ? 15.718 0.975 5.239 1.00 98.25 120 ASN A CA 1
ATOM 899 C C . ASN A 1 120 ? 15.466 1.940 4.075 1.00 98.25 120 ASN A C 1
ATOM 901 O O . ASN A 1 120 ? 14.748 1.601 3.139 1.00 98.25 120 ASN A O 1
ATOM 905 N N . GLY A 1 121 ? 16.077 3.126 4.141 1.00 96.25 121 GLY A N 1
ATOM 906 C CA . GLY A 1 121 ? 15.918 4.188 3.142 1.00 96.25 121 GLY A CA 1
ATOM 907 C C . GLY A 1 121 ? 16.877 4.115 1.950 1.00 96.25 121 GLY A C 1
ATOM 908 O O . GLY A 1 121 ? 16.838 4.993 1.096 1.00 96.25 121 GLY A O 1
ATOM 909 N N . SER A 1 122 ? 17.758 3.113 1.890 1.00 96.25 122 SER A N 1
ATOM 910 C CA . SER A 1 122 ? 18.630 2.909 0.724 1.00 96.25 122 SER A CA 1
ATOM 911 C C . SER A 1 122 ? 17.779 2.542 -0.481 1.00 96.25 122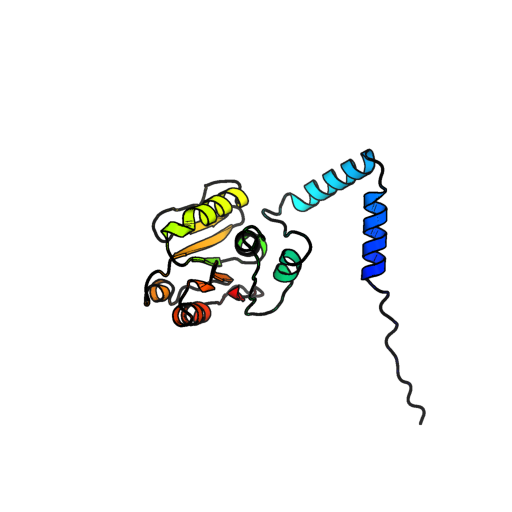 SER A C 1
ATOM 913 O O . SER A 1 122 ? 16.839 1.777 -0.328 1.00 96.25 122 SER A O 1
ATOM 915 N N . ILE A 1 123 ? 18.113 3.042 -1.668 1.00 94.12 123 ILE A N 1
ATOM 916 C CA . ILE A 1 123 ? 17.332 2.775 -2.880 1.00 94.12 123 ILE A CA 1
ATOM 917 C C . ILE A 1 123 ? 17.537 1.312 -3.337 1.00 94.12 123 ILE A C 1
ATOM 919 O O . ILE A 1 123 ? 18.691 0.907 -3.506 1.00 94.12 123 ILE A O 1
ATOM 923 N N . PRO A 1 124 ? 16.466 0.522 -3.578 1.00 95.62 124 PRO A N 1
ATOM 924 C CA . PRO A 1 124 ? 15.052 0.837 -3.333 1.00 95.62 124 PRO A CA 1
ATOM 925 C C . PRO A 1 124 ? 14.672 0.733 -1.841 1.00 95.62 124 PRO A C 1
ATOM 927 O O . PRO A 1 124 ? 15.039 -0.264 -1.200 1.00 95.62 124 PRO A O 1
ATOM 930 N N . PRO A 1 125 ? 13.931 1.716 -1.278 1.00 98.12 125 PRO A N 1
ATOM 931 C CA . PRO A 1 125 ? 13.548 1.676 0.127 1.00 98.12 125 PRO A CA 1
ATOM 932 C C . PRO A 1 125 ? 12.669 0.470 0.446 1.00 98.12 125 PRO A C 1
ATOM 934 O O . PRO A 1 125 ? 11.934 -0.037 -0.402 1.00 98.12 125 PRO A O 1
ATOM 937 N N . LYS A 1 126 ? 12.706 0.028 1.700 1.00 98.50 126 LYS A N 1
ATOM 938 C CA . LYS A 1 126 ? 11.878 -1.081 2.183 1.00 98.50 126 LYS A CA 1
ATOM 939 C C . LYS A 1 126 ? 11.529 -0.931 3.653 1.00 98.50 126 LYS A C 1
ATOM 941 O O . LYS A 1 126 ? 12.285 -0.337 4.421 1.00 98.50 126 LYS A O 1
ATOM 946 N N . LEU A 1 127 ? 10.421 -1.540 4.047 1.00 98.81 127 LEU A N 1
ATOM 947 C CA . LEU A 1 127 ? 9.966 -1.637 5.425 1.00 98.81 127 LEU A CA 1
ATOM 948 C C . LEU A 1 127 ? 9.622 -3.092 5.752 1.00 98.81 127 LEU A C 1
ATOM 950 O O . LEU A 1 127 ? 8.739 -3.683 5.130 1.00 98.81 127 LEU A O 1
ATOM 954 N N . ASN A 1 128 ? 10.307 -3.656 6.745 1.00 98.69 128 ASN A N 1
ATOM 955 C CA . ASN A 1 128 ? 9.825 -4.844 7.446 1.00 98.69 128 ASN A CA 1
ATOM 956 C C . ASN A 1 128 ? 8.962 -4.366 8.616 1.00 98.69 128 ASN A C 1
ATOM 958 O O . ASN A 1 128 ? 9.463 -3.683 9.506 1.00 98.69 128 ASN A O 1
ATOM 962 N N . THR A 1 129 ? 7.673 -4.672 8.585 1.00 98.31 129 THR A N 1
ATOM 963 C CA . THR A 1 129 ? 6.690 -4.103 9.507 1.00 98.31 129 THR A CA 1
ATOM 964 C C . THR A 1 129 ? 6.702 -4.810 10.864 1.00 98.31 129 THR A C 1
ATOM 966 O O . THR A 1 129 ? 7.126 -5.962 10.991 1.00 98.31 129 THR A O 1
ATOM 969 N N . VAL A 1 130 ? 6.144 -4.157 11.886 1.00 97.38 130 VAL A N 1
ATOM 970 C CA . VAL A 1 130 ? 5.988 -4.723 13.241 1.00 97.38 130 VAL A CA 1
ATOM 971 C C . VAL A 1 130 ? 5.129 -5.989 13.279 1.00 97.38 130 VAL A C 1
ATOM 973 O O . VAL A 1 130 ? 5.245 -6.782 14.208 1.00 97.38 130 VAL A O 1
ATOM 976 N N . ASN A 1 131 ? 4.286 -6.206 12.264 1.00 95.25 131 ASN A N 1
ATOM 977 C CA . ASN A 1 131 ? 3.472 -7.411 12.116 1.00 95.25 131 ASN A CA 1
ATOM 978 C C . ASN A 1 131 ? 4.064 -8.440 11.134 1.00 95.25 131 ASN A C 1
ATOM 980 O O . ASN A 1 131 ? 3.343 -9.324 10.675 1.00 95.25 131 ASN A O 1
ATOM 984 N N . GLY A 1 132 ? 5.364 -8.347 10.832 1.00 97.00 132 GLY A N 1
ATOM 985 C CA . GLY A 1 132 ? 6.112 -9.367 10.089 1.00 97.00 132 GLY A CA 1
ATOM 986 C C . GLY A 1 132 ? 5.900 -9.358 8.574 1.00 97.00 132 GLY A C 1
ATOM 987 O O . GLY A 1 132 ? 6.272 -10.320 7.903 1.00 97.00 132 GLY A O 1
ATOM 988 N N . ARG A 1 133 ? 5.317 -8.289 8.029 1.00 97.88 133 ARG A N 1
ATOM 989 C CA . ARG A 1 133 ? 5.087 -8.104 6.591 1.00 97.88 133 ARG A CA 1
ATOM 990 C C . ARG A 1 133 ? 6.238 -7.324 5.973 1.00 97.88 133 ARG A C 1
ATOM 992 O O . ARG A 1 133 ? 7.030 -6.686 6.669 1.00 97.88 133 ARG A O 1
ATOM 999 N N . ARG A 1 134 ? 6.331 -7.366 4.648 1.00 98.44 134 ARG A N 1
ATOM 1000 C CA . ARG A 1 134 ? 7.333 -6.626 3.884 1.00 98.44 134 ARG A CA 1
ATOM 1001 C C . ARG A 1 134 ? 6.674 -5.705 2.871 1.00 98.44 134 ARG A C 1
ATOM 1003 O O . ARG A 1 134 ? 5.815 -6.140 2.107 1.00 98.44 134 ARG A O 1
ATOM 1010 N N . ILE A 1 135 ? 7.143 -4.464 2.836 1.00 98.75 135 ILE A N 1
ATOM 1011 C CA . ILE A 1 135 ? 6.756 -3.459 1.850 1.00 98.75 135 ILE A CA 1
ATOM 1012 C C . ILE A 1 135 ? 8.032 -2.964 1.171 1.00 98.75 135 ILE A C 1
ATOM 1014 O O . ILE A 1 135 ? 8.898 -2.388 1.829 1.00 98.75 135 ILE A O 1
ATOM 1018 N N . ASP A 1 136 ? 8.170 -3.229 -0.122 1.00 98.75 136 ASP A N 1
ATOM 1019 C CA . ASP A 1 136 ? 9.224 -2.671 -0.966 1.00 98.75 136 ASP A CA 1
ATOM 1020 C C . ASP A 1 136 ? 8.670 -1.447 -1.716 1.00 98.75 136 ASP A C 1
ATOM 1022 O O . ASP A 1 136 ? 7.528 -1.458 -2.178 1.00 98.75 136 ASP A O 1
ATOM 1026 N N . PHE A 1 137 ? 9.469 -0.385 -1.830 1.00 98.56 137 PHE A N 1
ATOM 1027 C CA . PHE A 1 137 ? 9.088 0.869 -2.481 1.00 98.56 137 PHE A CA 1
ATOM 1028 C C . PHE A 1 137 ? 9.946 1.097 -3.729 1.00 98.56 137 PHE A C 1
ATOM 1030 O O . PHE A 1 137 ? 11.177 1.104 -3.657 1.00 98.56 137 PHE A O 1
ATOM 1037 N N . GLY A 1 138 ? 9.304 1.293 -4.878 1.00 97.69 138 GLY A N 1
ATOM 1038 C CA . GLY A 1 138 ? 9.961 1.416 -6.174 1.00 97.69 138 GLY A CA 1
ATOM 1039 C C . GLY A 1 138 ? 9.589 2.682 -6.937 1.00 97.69 138 GLY A C 1
ATOM 1040 O O . GLY A 1 138 ? 8.467 3.179 -6.858 1.00 97.69 138 GLY A O 1
ATOM 1041 N N . GLY A 1 139 ? 10.553 3.172 -7.712 1.00 97.38 139 GLY A N 1
ATOM 1042 C CA . GLY A 1 139 ? 10.360 4.171 -8.758 1.00 97.38 139 GLY A CA 1
ATOM 1043 C C . GLY A 1 139 ? 10.674 3.562 -10.123 1.00 97.38 139 GLY A C 1
ATOM 1044 O O . GLY A 1 139 ? 11.653 2.824 -10.241 1.00 97.38 139 GLY A O 1
ATOM 1045 N N . ILE A 1 140 ?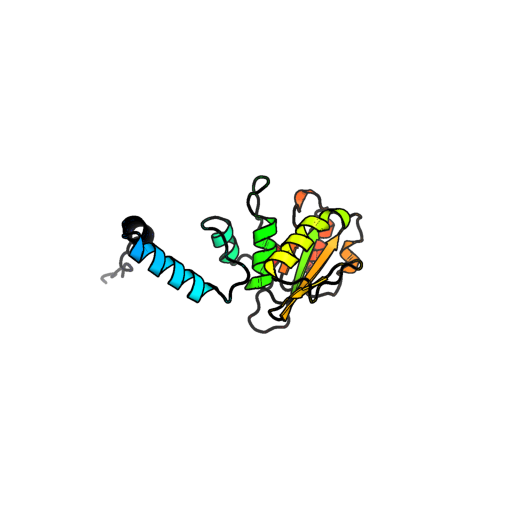 9.855 3.866 -11.132 1.00 97.56 140 ILE A N 1
ATOM 1046 C CA . ILE A 1 140 ? 10.006 3.391 -12.521 1.00 97.56 140 ILE A CA 1
ATOM 1047 C C . ILE A 1 140 ? 10.052 4.569 -13.509 1.00 97.56 140 ILE A C 1
ATOM 1049 O O . ILE A 1 140 ? 9.215 4.737 -14.407 1.00 97.56 140 ILE A O 1
ATOM 1053 N N . SER A 1 141 ? 11.037 5.442 -13.307 1.00 96.81 141 SER A N 1
ATOM 1054 C CA . SER A 1 141 ? 11.162 6.713 -14.024 1.00 96.81 141 SER A CA 1
ATOM 1055 C C . SER A 1 141 ? 11.317 6.501 -15.529 1.00 96.81 141 SER A C 1
ATOM 1057 O O . SER A 1 141 ? 10.665 7.185 -16.321 1.00 96.81 141 SER A O 1
ATOM 1059 N N . ASN A 1 142 ? 12.130 5.525 -15.924 1.00 97.25 142 ASN A N 1
ATOM 1060 C CA . ASN A 1 142 ? 12.476 5.218 -17.306 1.00 97.25 142 ASN A CA 1
ATOM 1061 C C . ASN A 1 142 ? 11.989 3.817 -17.685 1.00 97.25 142 ASN A C 1
ATOM 1063 O O . ASN A 1 142 ? 11.908 2.935 -16.834 1.00 97.25 142 ASN A O 1
ATOM 1067 N N . LEU A 1 143 ? 11.695 3.605 -18.971 1.00 97.38 143 LEU A N 1
ATOM 1068 C CA . LEU A 1 143 ? 11.461 2.258 -19.501 1.00 97.38 143 LEU A CA 1
ATOM 1069 C C . LEU A 1 143 ? 12.680 1.368 -19.215 1.00 97.38 143 LEU A C 1
ATOM 1071 O O . LEU A 1 143 ? 13.815 1.810 -19.398 1.00 97.38 143 LEU A O 1
ATOM 1075 N N . GLY A 1 144 ? 12.437 0.135 -18.779 1.00 97.62 144 GLY A N 1
ATOM 1076 C CA . GLY A 1 144 ? 13.461 -0.803 -18.320 1.00 97.62 144 GLY A CA 1
ATOM 1077 C C . GLY A 1 144 ? 13.683 -0.792 -16.803 1.00 97.62 144 GLY A C 1
ATOM 1078 O O . GLY A 1 144 ? 14.146 -1.792 -16.261 1.00 97.62 144 GLY A O 1
ATOM 1079 N N . ASP A 1 145 ? 13.294 0.264 -16.074 1.00 97.81 145 ASP A N 1
ATOM 1080 C CA . ASP A 1 145 ? 13.408 0.283 -14.603 1.00 97.81 145 ASP A CA 1
ATOM 1081 C C . ASP A 1 145 ? 12.556 -0.827 -13.950 1.00 97.81 145 ASP A C 1
ATOM 1083 O O . ASP A 1 145 ? 12.908 -1.368 -12.898 1.00 97.81 145 ASP A O 1
ATOM 1087 N N . GLU A 1 146 ? 11.448 -1.214 -14.589 1.00 97.94 146 GLU A N 1
ATOM 1088 C CA . GLU A 1 146 ? 10.583 -2.322 -14.183 1.00 97.94 146 GLU A CA 1
ATOM 1089 C C . GLU A 1 146 ? 11.309 -3.675 -14.139 1.00 97.94 146 GLU A C 1
ATOM 1091 O O . GLU A 1 146 ? 10.954 -4.534 -13.326 1.00 97.94 146 GLU A O 1
ATOM 1096 N N . GLU A 1 147 ? 12.364 -3.860 -14.941 1.00 97.81 147 GLU A N 1
ATOM 1097 C CA . GLU A 1 147 ? 13.157 -5.093 -14.977 1.00 97.81 147 GLU A CA 1
ATOM 1098 C C . GLU A 1 147 ? 13.896 -5.333 -13.656 1.00 97.81 147 GLU A C 1
ATOM 1100 O O . GLU A 1 147 ? 14.155 -6.478 -13.291 1.00 97.81 147 GLU A O 1
ATOM 1105 N N . HIS A 1 148 ? 14.148 -4.285 -12.859 1.00 96.75 148 HIS A N 1
ATOM 1106 C CA . HIS A 1 148 ? 14.696 -4.432 -11.506 1.00 96.75 148 HIS A CA 1
ATOM 1107 C C . HIS A 1 148 ? 13.850 -5.369 -10.627 1.00 96.75 148 HIS A C 1
ATOM 1109 O O . HIS A 1 148 ? 14.373 -6.049 -9.735 1.00 96.75 148 HIS A O 1
ATOM 1115 N N . TRP A 1 149 ? 12.540 -5.395 -10.873 1.00 97.25 149 TRP A N 1
ATOM 1116 C CA . TRP A 1 149 ? 11.560 -6.171 -10.119 1.00 97.25 149 TRP A CA 1
ATOM 1117 C C . TRP A 1 149 ? 11.298 -7.555 -10.718 1.00 97.25 149 TRP A C 1
ATOM 1119 O O . TRP A 1 149 ? 10.586 -8.361 -10.115 1.00 97.25 149 TRP A O 1
ATOM 1129 N N . GLN A 1 150 ? 11.921 -7.877 -11.854 1.00 97.19 150 GLN A N 1
ATOM 1130 C CA . GLN A 1 150 ? 11.822 -9.183 -12.487 1.00 97.19 150 GLN A CA 1
ATOM 1131 C C . GLN A 1 150 ? 12.194 -10.313 -11.519 1.00 97.19 150 GLN A C 1
ATOM 1133 O O . GLN A 1 150 ? 13.202 -10.273 -10.810 1.00 97.19 150 GLN A O 1
ATOM 1138 N N . GLY A 1 151 ? 11.356 -11.350 -11.483 1.00 95.69 151 GLY A N 1
ATOM 1139 C CA . GLY A 1 151 ? 11.569 -12.533 -10.652 1.00 95.69 151 GLY A CA 1
ATOM 1140 C C . GLY A 1 151 ? 11.295 -12.338 -9.159 1.00 95.69 151 GLY A C 1
ATOM 1141 O O . GLY A 1 151 ? 11.328 -13.332 -8.430 1.00 95.69 151 GLY A O 1
ATOM 1142 N N . ARG A 1 152 ? 10.981 -11.121 -8.692 1.00 96.06 152 ARG A N 1
ATOM 1143 C CA . ARG A 1 152 ? 10.731 -10.815 -7.274 1.00 96.06 152 ARG A CA 1
ATOM 1144 C C . ARG A 1 152 ? 9.233 -10.905 -6.957 1.00 96.06 152 ARG A C 1
ATOM 1146 O O . ARG A 1 152 ? 8.487 -9.997 -7.317 1.00 96.06 152 ARG A O 1
ATOM 1153 N N . PRO A 1 153 ? 8.768 -11.990 -6.309 1.00 95.44 153 PRO A N 1
ATOM 1154 C CA . PRO A 1 153 ? 7.345 -12.193 -6.074 1.00 95.44 153 PRO A CA 1
ATOM 1155 C C . PRO A 1 153 ? 6.817 -11.247 -4.994 1.00 95.44 153 PRO A C 1
ATOM 1157 O O . PRO A 1 153 ? 7.363 -11.197 -3.887 1.00 95.44 153 PRO A O 1
ATOM 1160 N N . HIS A 1 154 ? 5.713 -10.580 -5.311 1.00 98.50 154 HIS A N 1
ATOM 1161 C CA . HIS A 1 154 ? 4.892 -9.827 -4.369 1.00 98.50 154 HIS A CA 1
ATOM 1162 C C . HIS A 1 154 ? 3.450 -10.311 -4.495 1.00 98.50 154 HIS A C 1
ATOM 1164 O O . HIS A 1 154 ? 2.977 -10.580 -5.600 1.00 98.50 154 HIS A O 1
ATOM 1170 N N . ASP A 1 155 ? 2.762 -10.444 -3.366 1.00 98.62 155 ASP A N 1
ATOM 1171 C CA . ASP A 1 155 ? 1.342 -10.791 -3.339 1.00 98.62 155 ASP A CA 1
ATOM 1172 C C . ASP A 1 155 ? 0.444 -9.547 -3.457 1.00 98.62 155 ASP A C 1
ATOM 1174 O O . ASP A 1 155 ? -0.740 -9.659 -3.755 1.00 98.62 155 ASP A O 1
ATOM 1178 N N . LEU A 1 156 ? 1.017 -8.354 -3.331 1.00 98.81 156 LEU A N 1
ATOM 1179 C CA . LEU A 1 156 ? 0.366 -7.099 -3.677 1.00 98.81 156 LEU A CA 1
ATOM 1180 C C . LEU A 1 156 ? 1.291 -6.257 -4.542 1.00 98.81 156 LEU A C 1
ATOM 1182 O O . LEU A 1 156 ? 2.446 -6.028 -4.185 1.00 98.81 156 LEU A O 1
ATOM 1186 N N . LEU A 1 157 ? 0.767 -5.772 -5.658 1.00 98.81 157 LEU A N 1
ATOM 1187 C CA . LEU A 1 157 ? 1.365 -4.689 -6.428 1.00 98.81 157 LEU A CA 1
ATOM 1188 C C . LEU A 1 157 ? 0.411 -3.502 -6.365 1.00 98.81 157 LEU A C 1
ATOM 1190 O O . LEU A 1 157 ? -0.694 -3.612 -6.885 1.00 98.81 157 LEU A O 1
ATOM 1194 N N . CYS A 1 158 ? 0.837 -2.398 -5.762 1.00 98.50 158 CYS A N 1
ATOM 1195 C CA . CYS A 1 158 ? 0.103 -1.139 -5.827 1.00 98.50 158 CYS A CA 1
ATOM 1196 C C . CYS A 1 158 ? 0.880 -0.147 -6.683 1.00 98.50 158 CYS A C 1
ATOM 1198 O O . CYS A 1 158 ? 2.077 0.067 -6.452 1.00 98.50 158 CYS A O 1
ATOM 1200 N N . ILE A 1 159 ? 0.216 0.463 -7.659 1.00 97.75 159 ILE A N 1
ATOM 1201 C CA . ILE A 1 159 ? 0.820 1.483 -8.517 1.00 97.75 159 ILE A CA 1
ATOM 1202 C C . ILE A 1 159 ? 0.108 2.804 -8.263 1.00 97.75 159 ILE A C 1
ATOM 1204 O O . ILE A 1 159 ? -0.877 3.157 -8.914 1.00 97.75 159 ILE A O 1
ATOM 1208 N N . ASP A 1 160 ? 0.632 3.549 -7.301 1.00 95.38 160 ASP A N 1
ATOM 1209 C CA . ASP A 1 160 ? 0.053 4.826 -6.926 1.00 95.38 160 ASP A CA 1
ATOM 1210 C C . ASP A 1 160 ? 0.326 5.864 -8.023 1.00 95.38 160 ASP A C 1
ATOM 1212 O O . ASP A 1 160 ? 1.405 5.920 -8.619 1.00 95.38 160 ASP A O 1
ATOM 1216 N N . GLU A 1 161 ? -0.691 6.667 -8.328 1.00 93.12 161 GLU A N 1
ATOM 1217 C CA . GLU A 1 161 ? -0.706 7.568 -9.486 1.00 93.12 161 GLU A CA 1
ATOM 1218 C C . GLU A 1 161 ? -0.324 6.869 -10.813 1.00 93.12 161 GLU A C 1
ATOM 1220 O O . GLU A 1 161 ? 0.355 7.451 -11.660 1.00 93.12 161 GLU A O 1
ATOM 1225 N N . VAL A 1 162 ? -0.817 5.638 -11.042 1.00 95.12 162 VAL A N 1
ATOM 1226 C CA . VAL A 1 162 ? -0.547 4.810 -12.244 1.00 95.12 162 VAL A CA 1
ATOM 1227 C C . VAL A 1 162 ? -0.654 5.552 -13.580 1.00 95.12 162 VAL A C 1
ATOM 1229 O O . VAL A 1 162 ? 0.066 5.232 -14.521 1.00 95.12 162 VAL A O 1
ATOM 1232 N N . VAL A 1 163 ? -1.495 6.585 -13.661 1.00 94.38 163 VAL A N 1
ATOM 1233 C CA . VAL A 1 163 ? -1.666 7.442 -14.847 1.00 94.38 163 VAL A CA 1
ATOM 1234 C C . VAL A 1 163 ? -0.387 8.175 -15.280 1.00 94.38 163 VAL A C 1
ATOM 1236 O O . VAL A 1 163 ? -0.318 8.655 -16.407 1.00 94.38 163 VAL A O 1
ATOM 1239 N N . GLN A 1 164 ? 0.621 8.273 -14.410 1.00 95.38 164 GLN A N 1
ATOM 1240 C CA . GLN A 1 164 ? 1.941 8.838 -14.716 1.00 95.38 164 GLN A CA 1
ATOM 1241 C C . GLN A 1 164 ? 2.935 7.796 -15.254 1.00 95.38 164 GLN A C 1
ATOM 1243 O O . GLN A 1 164 ? 4.018 8.151 -15.724 1.00 95.38 164 GLN A O 1
ATOM 1248 N N . CYS A 1 165 ? 2.603 6.509 -15.157 1.00 96.44 165 CYS A N 1
ATOM 1249 C CA . CYS A 1 165 ? 3.458 5.402 -15.569 1.00 96.44 165 CYS A CA 1
ATOM 1250 C C . CYS A 1 165 ? 3.147 4.972 -17.008 1.00 96.44 165 CYS A C 1
ATOM 1252 O O . CYS A 1 165 ? 2.043 5.167 -17.515 1.00 96.44 165 CYS A O 1
ATOM 1254 N N . HIS A 1 166 ? 4.114 4.343 -17.679 1.00 97.44 166 HIS A N 1
ATOM 1255 C CA . HIS A 1 166 ? 3.843 3.734 -18.978 1.00 97.44 166 HIS A CA 1
ATOM 1256 C C . HIS A 1 166 ? 3.098 2.409 -18.790 1.00 97.44 166 HIS A C 1
ATOM 1258 O O . HIS A 1 166 ? 3.507 1.569 -17.987 1.00 97.44 166 HIS A O 1
ATOM 1264 N N . GLU A 1 167 ? 2.052 2.183 -19.587 1.00 97.12 167 GLU A N 1
ATOM 1265 C CA . GLU A 1 167 ? 1.257 0.949 -19.539 1.00 97.12 167 GLU A CA 1
ATOM 1266 C C . GLU A 1 167 ? 2.121 -0.314 -19.705 1.00 97.12 167 GLU A C 1
ATOM 1268 O O . GLU A 1 167 ? 1.881 -1.321 -19.041 1.00 97.12 167 GLU A O 1
ATOM 1273 N N . SER A 1 168 ? 3.160 -0.265 -20.545 1.00 98.12 168 SER A N 1
ATOM 1274 C CA . SER A 1 168 ? 4.082 -1.390 -20.746 1.00 98.12 168 SER A CA 1
ATOM 1275 C C . SER A 1 168 ? 4.804 -1.799 -19.459 1.00 98.12 168 SER A C 1
ATOM 1277 O O . SER A 1 168 ? 4.907 -2.991 -19.179 1.00 98.12 168 SER A O 1
ATOM 1279 N N . GLN A 1 169 ? 5.239 -0.830 -18.648 1.00 98.31 169 GLN A N 1
ATOM 1280 C CA . GLN A 1 169 ? 5.904 -1.084 -17.366 1.00 98.31 169 GLN A CA 1
ATOM 1281 C C . GLN A 1 169 ? 4.924 -1.690 -16.364 1.00 98.31 169 GLN A C 1
ATOM 1283 O O . GLN A 1 169 ? 5.234 -2.677 -15.702 1.00 98.31 169 GLN A O 1
ATOM 1288 N N . VAL A 1 170 ? 3.708 -1.134 -16.301 1.00 97.88 170 VAL A N 1
ATOM 1289 C CA . VAL A 1 170 ? 2.623 -1.638 -15.448 1.00 97.88 170 VAL A CA 1
ATOM 1290 C C . VAL A 1 170 ? 2.330 -3.103 -15.772 1.00 97.88 170 VAL A C 1
ATOM 1292 O O . VAL A 1 170 ? 2.385 -3.959 -14.890 1.00 97.88 170 VAL A O 1
ATOM 1295 N N . ARG A 1 171 ? 2.099 -3.420 -17.052 1.00 97.94 171 ARG A N 1
ATOM 1296 C CA . ARG A 1 171 ? 1.833 -4.793 -17.505 1.00 97.94 171 ARG A CA 1
ATOM 1297 C C . ARG A 1 171 ? 2.996 -5.740 -17.227 1.00 97.94 171 ARG A C 1
ATOM 1299 O O . ARG A 1 171 ? 2.7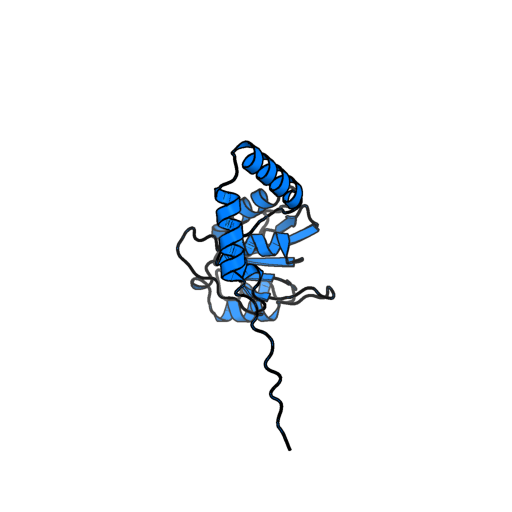55 -6.888 -16.861 1.00 97.94 171 ARG A O 1
ATOM 1306 N N . PHE A 1 172 ? 4.237 -5.277 -17.379 1.00 98.38 172 PHE A N 1
ATOM 1307 C CA . PHE A 1 172 ? 5.417 -6.074 -17.050 1.00 98.38 172 PHE A CA 1
ATOM 1308 C C . PHE A 1 172 ? 5.445 -6.443 -15.563 1.00 98.38 172 PHE A C 1
ATOM 1310 O O . PHE A 1 172 ? 5.610 -7.614 -15.220 1.00 98.38 172 PHE A O 1
ATOM 1317 N N . LEU A 1 173 ? 5.232 -5.466 -14.676 1.00 98.38 173 LEU A N 1
ATOM 1318 C CA . LEU A 1 173 ? 5.218 -5.681 -13.227 1.00 98.38 173 LEU A CA 1
ATOM 1319 C C . LEU A 1 173 ? 4.098 -6.633 -12.793 1.00 98.38 173 LEU A C 1
ATOM 1321 O O . LEU A 1 173 ? 4.334 -7.509 -11.960 1.00 98.38 173 LEU A O 1
ATOM 1325 N N . MET A 1 174 ? 2.910 -6.523 -13.399 1.00 97.94 174 MET A N 1
ATOM 1326 C CA . MET A 1 174 ? 1.785 -7.433 -13.142 1.00 97.94 174 MET A CA 1
ATOM 1327 C C . MET A 1 174 ? 2.146 -8.906 -13.390 1.00 97.94 174 MET A C 1
ATOM 1329 O O . MET A 1 174 ? 1.638 -9.784 -12.697 1.00 97.94 174 MET A O 1
ATOM 1333 N N . GLY A 1 175 ? 3.068 -9.194 -14.316 1.00 96.94 175 GLY A N 1
ATOM 1334 C CA . GLY A 1 175 ? 3.549 -10.553 -14.589 1.00 96.94 175 GLY A CA 1
ATOM 1335 C C . GLY A 1 175 ? 4.286 -11.220 -13.419 1.00 96.94 175 GLY A C 1
ATOM 1336 O O . GLY A 1 175 ? 4.487 -12.435 -13.433 1.00 96.94 175 GLY A O 1
ATOM 1337 N N . TRP A 1 176 ? 4.671 -10.455 -12.393 1.00 96.81 176 TRP A N 1
ATOM 1338 C C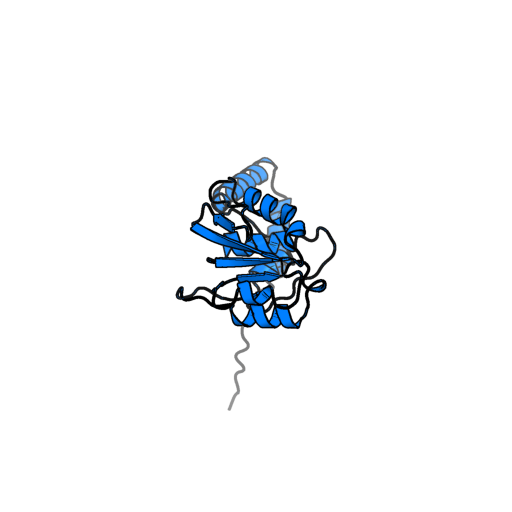A . TRP A 1 176 ? 5.405 -10.938 -11.219 1.00 96.81 176 TRP A CA 1
ATOM 1339 C C . TRP A 1 176 ? 4.559 -11.002 -9.942 1.00 96.81 176 TRP A C 1
ATOM 1341 O O . TRP A 1 176 ? 5.077 -11.394 -8.890 1.00 96.81 176 TRP A O 1
ATOM 1351 N N . VAL A 1 177 ? 3.267 -10.667 -10.025 1.00 98.19 177 VAL A N 1
ATOM 1352 C CA . VAL A 1 177 ? 2.325 -10.713 -8.899 1.00 98.19 177 VAL A CA 1
ATOM 1353 C C . VAL A 1 177 ? 1.959 -12.163 -8.602 1.00 98.19 177 VAL A C 1
ATOM 1355 O O . VAL A 1 177 ? 1.246 -12.816 -9.360 1.00 98.19 177 VAL A O 1
ATOM 1358 N N . ARG A 1 178 ? 2.505 -12.703 -7.509 1.00 97.62 178 ARG A N 1
ATOM 1359 C CA . ARG A 1 178 ? 2.338 -14.106 -7.106 1.00 97.62 178 ARG A CA 1
ATOM 1360 C C . ARG A 1 178 ? 2.760 -14.329 -5.661 1.00 97.62 178 ARG A C 1
ATOM 1362 O O . ARG A 1 178 ? 3.564 -13.588 -5.101 1.00 97.62 178 ARG A O 1
ATOM 1369 N N . THR A 1 179 ? 2.311 -15.444 -5.098 1.00 97.31 179 THR A N 1
ATOM 1370 C CA . THR A 1 179 ? 2.707 -15.899 -3.764 1.00 97.31 179 THR A CA 1
ATOM 1371 C C . THR A 1 179 ? 2.874 -17.408 -3.714 1.00 97.31 179 THR A C 1
ATOM 1373 O O . THR A 1 179 ? 2.309 -18.137 -4.525 1.00 97.31 179 THR A O 1
ATOM 1376 N N . THR A 1 180 ? 3.667 -17.873 -2.754 1.00 95.44 180 THR A N 1
ATOM 1377 C CA . THR A 1 180 ? 3.806 -19.296 -2.416 1.00 95.44 180 THR A CA 1
ATOM 1378 C C . THR A 1 180 ? 3.113 -19.642 -1.100 1.00 95.44 180 THR A C 1
ATOM 1380 O O . THR A 1 180 ? 3.102 -20.806 -0.714 1.00 95.44 180 THR A O 1
ATOM 1383 N N . THR A 1 181 ? 2.570 -18.651 -0.385 1.00 96.00 181 THR A N 1
ATOM 1384 C CA . THR A 1 181 ? 1.863 -18.861 0.882 1.00 96.00 181 THR A CA 1
ATOM 1385 C C . THR A 1 181 ? 0.475 -19.439 0.591 1.00 96.00 181 THR A C 1
ATOM 1387 O O . THR A 1 181 ? -0.318 -18.769 -0.075 1.00 96.00 181 THR A O 1
ATOM 1390 N N . PRO A 1 182 ? 0.142 -20.655 1.069 1.00 96.69 182 PRO A N 1
ATOM 1391 C CA . PRO A 1 182 ? -1.169 -21.249 0.827 1.00 96.69 182 PRO A CA 1
ATOM 1392 C C . PRO A 1 182 ? -2.304 -20.348 1.326 1.00 96.69 182 PRO A C 1
ATOM 1394 O O . PRO A 1 182 ? -2.264 -19.861 2.453 1.00 96.69 182 PRO A O 1
ATOM 1397 N N . GLY A 1 183 ? -3.309 -20.121 0.479 1.00 95.44 183 GLY A N 1
ATOM 1398 C CA . GLY A 1 183 ? -4.472 -19.288 0.803 1.00 95.44 183 GLY A CA 1
ATOM 1399 C C . GLY A 1 183 ? -4.234 -17.773 0.760 1.00 95.44 183 GLY A C 1
ATOM 1400 O O . GLY A 1 183 ? -5.199 -17.023 0.875 1.00 95.44 183 GLY A O 1
ATOM 1401 N N . GLN A 1 184 ? -2.998 -17.301 0.554 1.00 97.19 184 GLN A N 1
ATOM 1402 C CA . GLN A 1 184 ? -2.738 -15.878 0.331 1.00 97.19 184 GLN A CA 1
ATOM 1403 C C . GLN A 1 184 ? -3.196 -15.496 -1.078 1.00 97.19 184 GLN A C 1
ATOM 1405 O O . GLN A 1 184 ? -2.775 -16.095 -2.068 1.00 97.19 184 GLN A O 1
ATOM 1410 N N . ARG A 1 185 ? -4.035 -14.466 -1.177 1.00 95.69 185 ARG A N 1
ATOM 1411 C CA . ARG A 1 185 ? -4.404 -13.881 -2.467 1.00 95.69 185 ARG A CA 1
ATOM 1412 C C . ARG A 1 185 ? -3.270 -13.014 -2.999 1.00 95.69 185 ARG A C 1
ATOM 1414 O O . ARG A 1 185 ? -2.615 -12.319 -2.219 1.00 95.69 185 ARG A O 1
ATOM 1421 N N . ALA A 1 186 ? -3.098 -13.033 -4.319 1.00 98.25 186 ALA A N 1
ATOM 1422 C CA . ALA A 1 186 ? -2.250 -12.098 -5.040 1.00 98.25 186 ALA A CA 1
ATOM 1423 C C . ALA A 1 186 ? -3.118 -11.138 -5.876 1.00 98.25 186 ALA A C 1
ATOM 1425 O O . ALA A 1 186 ? -4.080 -11.596 -6.488 1.00 98.25 186 ALA A O 1
ATOM 1426 N N . ARG A 1 187 ? -2.839 -9.829 -5.873 1.00 98.44 187 ARG A N 1
ATOM 1427 C CA . ARG A 1 187 ? -3.618 -8.840 -6.650 1.00 98.44 187 ARG A CA 1
ATOM 1428 C C . ARG A 1 187 ? -2.814 -7.592 -7.013 1.00 98.44 187 ARG A C 1
ATOM 1430 O O . ARG A 1 187 ? -1.802 -7.287 -6.380 1.00 98.44 187 ARG A O 1
ATOM 1437 N N . THR A 1 188 ? -3.321 -6.849 -7.989 1.00 98.69 188 THR A N 1
ATOM 1438 C CA . THR A 1 188 ? -2.861 -5.510 -8.368 1.00 98.69 188 THR A CA 1
ATOM 1439 C C . THR A 1 188 ? -3.921 -4.461 -8.026 1.00 98.69 188 THR A C 1
ATOM 1441 O O . THR A 1 188 ? -5.120 -4.711 -8.204 1.00 98.69 188 THR A O 1
ATOM 1444 N N . VAL A 1 189 ? -3.476 -3.306 -7.528 1.00 97.50 189 VAL A N 1
ATOM 1445 C CA . VAL A 1 189 ? -4.295 -2.120 -7.230 1.00 97.50 189 VAL A CA 1
ATOM 1446 C C . VAL A 1 189 ? -3.690 -0.883 -7.893 1.00 97.50 189 VAL A C 1
ATOM 1448 O O . VAL A 1 189 ? -2.445 -0.747 -7.855 1.00 97.50 189 VAL A O 1
#

Secondary structure (DSSP, 8-state):
------PPPP---HHHHHHHHHHHHHTS-HHHHHHHHHHHHHHHTT-S--PPTTHHHHHHH---SB-----STTSSHHHHHHHHHHHT-SEEEEEESSGGGGHHHHHHHHHHHTSSTTEE-SSSPEEE-TTS-EEEEEE--STTGGGGGTT--BSEEEETTGGGS-HHHHHHHHTTB---STT---EE-

InterPro domains:
  IPR027417 P-loop containing nucleoside triphosphate hydrolase [G3DSA:3.40.50.300] (55-188)

Organism: NCBI:txid412755